Protein 8OEK (pdb70)

Sequence (344 aa):
EMCRDEYVMLMTWKKAAAGEIIYNKCPPNASGSASRRCLLSAQGVAYWGLPSFARCISHEYRYLYLSLREHLALAGEGMSQVVRSLQELLARRTYYSGDLLFSVDILRNVTDTFKRATYVPSADDVQRFFQVVSFMVDAENKEKWDDAQQVSPGSVHLLRVVEDFIHLVGDALKAFQSSLIVTDNLVISIQREPVSAVSSDITFPMRGRRGMKDWVRHSEDRLFLPKEVLSLSSSYFVIGAVLYRTLGLILPPPRPPLAVTSRVMTVTVRPPTQPPAEPLITVELSYIINGTTDPHCASWDYSRADASSGDWDTENCQTLETQAAHTRCQCQHHLSTFAVLAQPP

Nearest PDB structures (foldseek):
  8oek-assembly1_A-2  TM=1.003E+00  e=1.215E-71  Homo sapiens
  4dlo-assembly1_A  TM=9.349E-01  e=1.376E-44  Homo sapiens
  4dlo-assembly2_B  TM=9.324E-01  e=1.480E-42  Homo sapiens
  4dlq-assembly1_A  TM=7.953E-01  e=8.364E-20  Rattus norvegicus
  6v55-assembly1_A  TM=6.409E-01  e=2.672E-12  Danio rerio

Organism: Homo sapiens (NCBI:txid9606)

Solvent-accessible surface area: 16171 Å² total; per-residue (Å²): 133,69,5,138,71,69,145,40,96,125,14,80,0,131,101,2,48,40,40,78,61,28,131,48,180,13,7,114,99,8,61,44,37,1,24,18,110,0,60,89,40,102,159,33,86,17,107,28,10,162,16,21,19,6,133,0,52,3,100,73,0,117,161,13,57,85,32,0,138,137,63,78,126,175,27,2,88,3,0,8,90,2,5,102,42,0,37,114,12,1,41,125,145,57,17,29,4,3,0,0,23,28,0,4,76,0,0,66,47,0,0,37,12,2,83,186,48,117,63,86,9,55,87,100,11,14,54,32,1,0,63,0,0,5,60,0,4,32,43,107,5,57,109,68,1,65,19,0,51,141,55,36,46,1,2,4,72,6,3,68,1,4,30,23,2,0,3,19,15,0,83,50,21,164,40,113,74,71,40,39,7,23,4,83,9,0,0,0,16,0,27,39,3,21,35,113,59,29,64,58,49,4,71,5,8,110,54,74,118,224,60,6,75,90,19,0,96,147,20,79,0,86,0,60,0,11,84,96,0,6,52,84,95,126,76,76,0,2,2,0,1,0,0,3,92,20,3,5,60,10,9,17,96,18,203,117,87,27,29,18,4,0,27,0,0,5,4,12,18,80,30,96,27,110,40,40,88,113,43,42,0,15,0,18,0,14,37,54,66,138,51,28,83,66,36,67,2,0,1,5,65,13,70,104,111,59,3,63,83,9,85,25,49,69,153,8,10,103,49,50,70,73,100,74,65,8,0,59,2,42,0,61,69,30,18,2,2,1,0,2,0,73,65,121

Secondary structure (DSSP, 8-state):
-EEPPEEETTEEE--EETTPEEEEEPPTTEEEEEEEEEEE-SSS-EEEEEEEEEEEEEHHHHHHHHHHHHHH--HHHHHHHHHHHHHHHHHT----HHHHHHHHHHHHHHHHHHHHTT----HHHHHHHHHHHHHHHSGGGHHHHHHHTTTS-HHHHHHHHHHHHHHHHHTTSPTT-EEEEE-SSEEEEEEEEETTS--S-EEE--SSSTT--HHHHTS--EEEE-GGG--B---EEEEEEEEESSGGGGSPP-STT-EE-B-EEEEEEES-B---SS--EEEEEEBSSTT-EEEEEEEE-TTSTTGGG---BSSSEEEEEEETTEEEEEESS-SEEEEEEE--

GO terms:
  GO:0005886 plasma membrane (C, IDA)
  GO:0007186 G protein-coupled receptor signaling pathway (P, IDA)
  GO:0004930 G protein-coupled receptor activity (F, IMP)
  GO:0033173 calcineurin-NFAT signaling cascade (P, IMP)
  GO:0005515 protein binding (F, IPI)
  GO:0004930 G protein-coupled receptor activity (F, TAS)
  GO:0007186 G protein-coupled receptor signaling pathway (P, TAS)
  GO:0016020 membrane (C, TAS)
  GO:0005576 extracellular region (C, EXP)

InterPro domains:
  IPR000203 GPS motif [PF01825] (872-917)
  IPR000203 GPS motif [SM00303] (870-923)
  IPR000832 GPCR, family 2, secretin-like [PF00002] (933-1198)
  IPR000832 GPCR, family 2, secretin-like [PR00249] (934-958)
  IPR000832 GPCR, family 2, secretin-like [PR00249] (998-1021)
  IPR000832 GPCR, family 2, secretin-like [PR00249] (1035-1060)
  IPR000832 GPCR, family 2, secretin-like [PR00249] (1078-1103)
  IPR000832 GPCR, family 2, secretin-like [PR00249] (1153-1173)
  IPR000832 GPCR, family 2, secretin-like [PR00249] (1184-1205)
  IPR000884 Thrombospondin type-1 (TSP1) repeat [PF00090] (314-361)
  IPR000884 Thrombospondin type-1 (TSP1) repeat [PF00090] (369-416)
  IPR000884 Thrombospondin type-1 (TSP1) repeat [PF00090] (424-471)
  IPR000884 Thrombospondin type-1 (TSP1) repeat [PF00090] (479-527)
  IPR000884 Thrombospondin type-1 (TSP1) repeat [PS50092] (309-362)
  IPR000884 Thrombospondin type-1 (TSP1) repeat [PS50092] (364-417)
  IPR000884 Thrombospondin type-1 (TSP1) repeat [PS50092] (419-472)
  IPR000884 Thrombospondin type-1 (TSP1) repeat [PS50092] (475-528)
  IPR000884 Thrombospondin type-1 (TSP1) repeat [SM00209] (312-362)
  IPR000884 Thrombospondin type-1 (TSP1) repeat [SM00209] (367-417)
  IPR000884 Thrombospondin type-1 (TSP1) repeat [SM00209] (422-472)

B-factor: mean 41.69, std 8.78, range [25.37, 83.93]

Radius of gyration: 21.62 Å; Cα contacts (8 Å, |Δi|>4): 736; chains: 1; bounding box: 52×57×51 Å

Structure (mmCIF, N/CA/C/O backbone):
data_8OEK
#
_entry.id   8OEK
#
_cell.length_a   84.864
_cell.length_b   95.183
_cell.length_c   49.465
_cell.angle_alpha   90.00
_cell.angle_beta   90.00
_cell.angle_gamma   90.00
#
_symmetry.space_group_name_H-M   'P 21 21 2'
#
loop_
_entity.id
_entity.type
_entity.pdbx_description
1 polymer 'Adhesion G protein-coupled receptor B2'
2 non-polymer 2-acetamido-2-deoxy-beta-D-glucopyranose
3 non-polymer 'CACODYLATE ION'
4 water water
#
loop_
_atom_site.group_PDB
_atom_site.id
_atom_site.type_symbol
_atom_site.label_atom_id
_atom_site.label_alt_id
_atom_site.label_comp_id
_atom_site.label_asym_id
_atom_site.label_entity_id
_atom_site.label_seq_id
_atom_site.pdbx_PDB_ins_code
_atom_site.Cartn_x
_atom_site.Cartn_y
_atom_site.Cartn_z
_atom_site.occupancy
_atom_site.B_iso_or_equiv
_atom_site.auth_seq_id
_atom_site.auth_comp_id
_atom_site.auth_asym_id
_atom_site.auth_atom_id
_atom_site.pdbx_PDB_model_num
ATOM 1 N N . GLU A 1 23 ? -35.908 -20.975 -29.121 1.00 50.59 532 GLU A N 1
ATOM 2 C CA . GLU A 1 23 ? -34.933 -20.478 -30.087 1.00 48.67 532 GLU A CA 1
ATOM 3 C C . GLU A 1 23 ? -33.637 -20.093 -29.368 1.00 49.18 532 GLU A C 1
ATOM 4 O O . GLU A 1 23 ? -33.613 -19.962 -28.142 1.00 48.43 532 GLU A O 1
ATOM 15 N N . MET A 1 24 ? -32.559 -19.927 -30.134 1.00 49.11 533 MET A N 1
ATOM 16 C CA . MET A 1 24 ? -31.232 -19.697 -29.586 1.00 45.31 533 MET A CA 1
ATOM 17 C C . MET A 1 24 ? -30.628 -18.434 -30.178 1.00 43.53 533 MET A C 1
ATOM 18 O O . MET A 1 24 ? -30.907 -18.068 -31.322 1.00 44.97 533 MET A O 1
ATOM 32 N N . CYS A 1 25 ? -29.800 -17.770 -29.376 1.00 45.20 534 CYS A N 1
ATOM 33 C CA . CYS A 1 25 ? -28.972 -16.678 -29.865 1.00 44.73 534 CYS A CA 1
ATOM 34 C C . CYS A 1 25 ? -27.704 -17.260 -30.476 1.00 44.22 534 CYS A C 1
ATOM 35 O O . CYS A 1 25 ? -27.070 -18.139 -29.886 1.00 44.50 534 CYS A O 1
ATOM 42 N N . ARG A 1 26 ? -27.337 -16.778 -31.657 1.00 44.41 535 ARG A N 1
ATOM 43 C CA . ARG A 1 26 ? -26.216 -17.359 -32.378 1.00 44.59 535 ARG A CA 1
ATOM 44 C C . ARG A 1 26 ? -24.911 -16.649 -32.030 1.00 42.85 535 ARG A C 1
ATOM 45 O O . ARG A 1 26 ? -24.892 -15.563 -31.446 1.00 41.42 535 ARG A O 1
ATOM 66 N N . ASP A 1 27 ? -23.807 -17.294 -32.398 1.00 44.36 536 ASP A N 1
ATOM 67 C CA . ASP A 1 27 ? -22.482 -16.773 -32.094 1.00 43.97 536 ASP A CA 1
ATOM 68 C C . ASP A 1 27 ? -22.311 -15.386 -32.700 1.00 43.59 536 ASP A C 1
ATOM 69 O O . ASP A 1 27 ? -22.468 -15.207 -33.912 1.00 45.86 536 ASP A O 1
ATOM 78 N N . GLU A 1 28 ? -22.002 -14.404 -31.854 1.00 42.64 537 GLU A N 1
ATOM 79 C CA . GLU A 1 28 ? -21.726 -13.043 -32.287 1.00 43.01 537 GLU A CA 1
ATOM 80 C C . GLU A 1 28 ? -20.326 -12.625 -31.865 1.00 43.75 537 GLU A C 1
ATOM 81 O O . GLU A 1 28 ? -19.783 -13.120 -30.873 1.00 45.23 537 GLU A O 1
ATOM 93 N N . TYR A 1 29 ? -19.755 -11.694 -32.622 1.00 48.04 538 TYR A N 1
ATOM 94 C CA . TYR A 1 29 ? -18.527 -11.004 -32.248 1.00 48.93 538 TYR A CA 1
ATOM 95 C C . TYR A 1 29 ? -18.859 -9.534 -32.035 1.00 50.70 538 TYR A C 1
ATOM 96 O O . TYR A 1 29 ? -19.308 -8.856 -32.967 1.00 52.86 538 TYR A O 1
ATOM 114 N N . VAL A 1 30 ? -18.654 -9.046 -30.814 1.00 50.69 539 VAL A N 1
ATOM 115 C CA . VAL A 1 30 ? -19.051 -7.688 -30.453 1.00 50.98 539 VAL A CA 1
ATOM 116 C C . VAL A 1 30 ? -18.083 -7.155 -29.408 1.00 51.21 539 VAL A C 1
ATOM 117 O O . VAL A 1 30 ? -17.775 -7.839 -28.427 1.00 48.72 539 VAL A O 1
ATOM 130 N N . MET A 1 31 ? -17.619 -5.920 -29.608 1.00 52.82 540 MET A N 1
ATOM 131 C CA . MET A 1 31 ? -16.715 -5.262 -28.666 1.00 52.44 540 MET A CA 1
ATOM 132 C C . MET A 1 31 ? -15.490 -6.129 -28.388 1.00 51.36 540 MET A C 1
ATOM 133 O O . MET A 1 31 ? -15.014 -6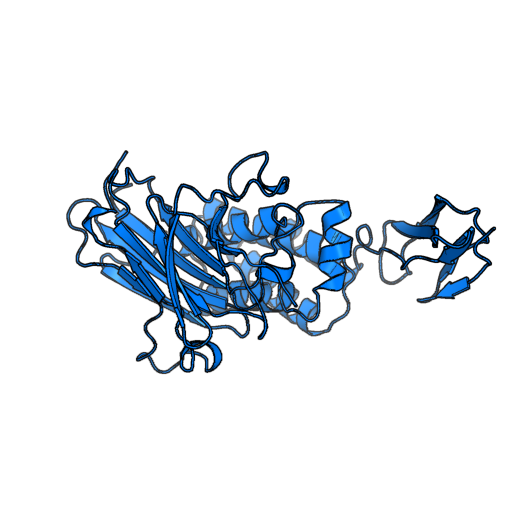.233 -27.256 1.00 52.04 540 MET A O 1
ATOM 147 N N . LEU A 1 32 ? -14.974 -6.764 -29.439 1.00 53.06 541 LEU A N 1
ATOM 148 C CA . LEU A 1 32 ? -13.717 -7.502 -29.367 1.00 54.11 541 LEU A CA 1
ATOM 149 C C . LEU A 1 32 ? -13.867 -8.814 -28.604 1.00 50.93 541 LEU A C 1
ATOM 150 O O . LEU A 1 32 ? -12.893 -9.331 -28.051 1.00 49.81 541 LEU A O 1
ATOM 166 N N . MET A 1 33 ? -15.079 -9.364 -28.572 1.00 50.75 542 MET A N 1
ATOM 167 C CA . MET A 1 33 ? -15.362 -10.581 -27.828 1.00 49.19 542 MET A CA 1
ATOM 168 C C . MET A 1 33 ? -16.323 -11.457 -28.613 1.00 48.44 542 MET A C 1
ATOM 169 O O . MET A 1 33 ? -17.245 -10.955 -29.262 1.00 48.00 542 MET A O 1
ATOM 183 N N . THR A 1 34 ? -16.107 -12.766 -28.538 1.00 47.81 543 THR A N 1
ATOM 184 C CA . THR A 1 34 ? -17.007 -13.740 -29.136 1.00 46.35 543 THR A CA 1
ATOM 185 C C . THR A 1 34 ? -17.992 -14.232 -28.085 1.00 44.87 543 THR A C 1
ATOM 186 O O . THR A 1 34 ? -17.590 -14.655 -26.996 1.00 45.55 543 THR A O 1
ATOM 197 N N . TRP A 1 35 ? -19.273 -14.174 -28.418 1.00 41.96 544 TRP A N 1
ATOM 198 C CA . TRP A 1 35 ? -20.347 -14.652 -27.556 1.00 40.78 544 TRP A CA 1
ATOM 199 C C . TRP A 1 35 ? -20.866 -15.950 -28.163 1.00 42.79 544 TRP A C 1
ATOM 200 O O . TRP A 1 35 ? -21.615 -15.927 -29.142 1.00 42.03 544 TRP A O 1
ATOM 221 N N . LYS A 1 36 ? -20.463 -17.080 -27.582 1.00 44.11 545 LYS A N 1
ATOM 222 C CA . LYS A 1 36 ? -20.868 -18.377 -28.107 1.00 43.62 545 LYS A CA 1
ATOM 223 C C . LYS A 1 36 ? -22.388 -18.469 -28.214 1.00 44.76 545 LYS A C 1
ATOM 224 O O . LYS A 1 36 ? -23.128 -17.785 -27.499 1.00 42.13 545 LYS A O 1
ATOM 243 N N . LYS A 1 37 ? -22.852 -19.326 -29.128 1.00 46.52 546 LYS A N 1
ATOM 244 C CA . LYS A 1 37 ? -24.275 -19.623 -29.224 1.00 44.81 546 LYS A CA 1
ATOM 245 C C . LYS A 1 37 ? -24.819 -19.954 -27.841 1.00 42.93 546 LYS A C 1
ATOM 246 O O . LYS A 1 37 ? -24.149 -20.604 -27.034 1.00 42.45 546 LYS A O 1
ATOM 265 N N . ALA A 1 38 ? -26.038 -19.501 -27.569 1.00 43.66 547 ALA A N 1
ATOM 266 C CA . ALA A 1 38 ? -26.635 -19.653 -26.253 1.00 43.01 547 ALA A CA 1
ATOM 267 C C . ALA A 1 38 ? -28.126 -19.903 -26.404 1.00 43.35 547 ALA A C 1
ATOM 268 O O . ALA A 1 38 ? -28.763 -19.415 -27.340 1.00 42.38 547 ALA A O 1
ATOM 275 N N . ALA A 1 39 ? -28.673 -20.674 -25.470 1.00 44.09 548 ALA A N 1
ATOM 276 C CA . ALA A 1 39 ? -30.103 -20.930 -25.442 1.00 42.71 548 ALA A CA 1
ATOM 277 C C . ALA A 1 39 ? -30.832 -19.795 -24.734 1.00 43.58 548 ALA A C 1
ATOM 278 O O . ALA A 1 39 ? -30.300 -19.156 -23.822 1.00 42.14 548 ALA A O 1
ATOM 285 N N . ALA A 1 40 ? -32.062 -19.544 -25.167 1.00 44.30 549 ALA A N 1
ATOM 286 C CA . ALA A 1 40 ? -32.845 -18.454 -24.603 1.00 44.28 549 ALA A CA 1
ATOM 287 C C . ALA A 1 40 ? -32.911 -18.571 -23.087 1.00 41.37 549 ALA A C 1
ATOM 288 O O . ALA A 1 40 ? -33.344 -19.594 -22.548 1.00 41.19 549 ALA A O 1
ATOM 295 N N . GLY A 1 41 ? -32.447 -17.528 -22.402 1.00 40.43 550 GLY A N 1
ATOM 296 C CA . GLY A 1 41 ? -32.586 -17.417 -20.968 1.00 42.10 550 GLY A CA 1
ATOM 297 C C . GLY A 1 41 ? -31.329 -17.681 -20.169 1.00 42.06 550 GLY A C 1
ATOM 298 O O . GLY A 1 41 ? -31.337 -17.455 -18.952 1.00 44.09 550 GLY A O 1
ATOM 302 N N . GLU A 1 42 ? -30.256 -18.151 -20.794 1.00 40.08 551 GLU A N 1
ATOM 303 C CA . GLU A 1 42 ? -29.018 -18.384 -20.069 1.00 39.96 551 GLU A CA 1
ATOM 304 C C . GLU A 1 42 ? -28.063 -17.216 -20.276 1.00 40.60 551 GLU A C 1
ATOM 305 O O . GLU A 1 42 ? -28.073 -16.551 -21.316 1.00 39.32 551 GLU A O 1
ATOM 317 N N . ILE A 1 43 ? -27.253 -16.963 -19.257 1.00 41.30 552 ILE A N 1
ATOM 318 C CA . ILE A 1 43 ? -26.242 -15.916 -19.296 1.00 38.28 552 ILE A CA 1
ATOM 319 C C . ILE A 1 43 ? -24.928 -16.537 -19.744 1.00 37.12 552 ILE A C 1
ATOM 320 O O . ILE A 1 43 ? -24.514 -17.578 -19.221 1.00 37.83 552 ILE A O 1
ATOM 336 N N . ILE A 1 44 ? -24.283 -15.913 -20.723 1.00 36.03 553 ILE A N 1
ATOM 337 C CA . ILE A 1 44 ? -22.937 -16.281 -21.144 1.00 35.00 553 ILE A CA 1
ATOM 338 C C . ILE A 1 44 ? -21.952 -15.341 -20.470 1.00 34.81 553 ILE A C 1
ATOM 339 O O . ILE A 1 44 ? -22.238 -14.151 -20.289 1.00 35.68 553 ILE A O 1
ATOM 355 N N . TYR A 1 45 ? -20.789 -15.867 -20.102 1.00 37.21 554 TYR A N 1
ATOM 356 C CA . TYR A 1 45 ? -19.746 -15.084 -19.460 1.00 37.06 554 TYR A CA 1
ATOM 357 C C . TYR A 1 45 ? -18.453 -15.186 -20.253 1.00 37.38 554 TYR A C 1
ATOM 358 O O . TYR A 1 45 ? -18.118 -16.246 -20.792 1.00 39.24 554 TYR A O 1
ATOM 376 N N . ASN A 1 46 ? -17.735 -14.071 -20.321 1.00 37.27 555 ASN A N 1
ATOM 377 C CA . ASN A 1 46 ? -16.425 -14.021 -20.946 1.00 38.48 555 ASN A CA 1
ATOM 378 C C . ASN A 1 46 ? -15.514 -13.167 -20.083 1.00 37.44 555 ASN A C 1
ATOM 379 O O . ASN A 1 46 ? -15.973 -12.342 -19.290 1.00 38.92 555 ASN A O 1
ATOM 390 N N . LYS A 1 47 ? -14.212 -13.383 -20.226 1.00 39.66 556 LYS A N 1
ATOM 391 C CA . LYS A 1 47 ? -13.266 -12.485 -19.585 1.00 40.29 556 LYS A CA 1
ATOM 392 C C . LYS A 1 47 ? -13.360 -11.104 -20.223 1.00 40.02 556 LYS A C 1
ATOM 393 O O . LYS A 1 47 ? -13.694 -10.957 -21.402 1.00 40.21 556 LYS A O 1
ATOM 412 N N . CYS A 1 48 ? -13.094 -10.082 -19.415 1.00 39.89 557 CYS A N 1
ATOM 413 C CA . CYS A 1 48 ? -13.194 -8.720 -19.894 1.00 39.19 557 CYS A CA 1
ATOM 414 C C . CYS A 1 48 ? -12.212 -8.500 -21.037 1.00 40.48 557 CYS A C 1
ATOM 415 O O . CYS A 1 48 ? -11.245 -9.251 -21.192 1.00 41.28 557 CYS A O 1
ATOM 422 N N . PRO A 1 49 ? -12.446 -7.483 -21.858 1.00 41.29 558 PRO A N 1
ATOM 423 C CA . PRO A 1 49 ? -11.482 -7.147 -22.903 1.00 40.80 558 PRO A CA 1
ATOM 424 C C . PRO A 1 49 ? -10.098 -6.958 -22.309 1.00 42.18 558 PRO A C 1
ATOM 425 O O . PRO A 1 49 ? -9.961 -6.710 -21.100 1.00 40.33 558 PRO A O 1
ATOM 436 N N . PRO A 1 50 ? -9.041 -7.085 -23.113 1.00 45.58 559 PRO A N 1
ATOM 437 C CA . PRO A 1 50 ? -7.686 -6.993 -22.544 1.00 45.58 559 PRO A CA 1
ATOM 438 C C . PRO A 1 50 ? -7.389 -5.631 -21.947 1.00 45.90 559 PRO A C 1
ATOM 439 O O . PRO A 1 50 ? -6.462 -5.515 -21.135 1.00 45.30 559 PRO A O 1
ATOM 450 N N . ASN A 1 51 ? -8.145 -4.598 -22.330 1.00 45.70 560 ASN A N 1
ATOM 451 C CA . ASN A 1 51 ? -8.166 -3.329 -21.614 1.00 46.10 560 ASN A CA 1
ATOM 452 C C . ASN A 1 51 ? -8.161 -3.566 -20.109 1.00 44.98 560 ASN A C 1
ATOM 453 O O . ASN A 1 51 ? -7.442 -2.891 -19.364 1.00 45.81 560 ASN A O 1
ATOM 464 N N . ALA A 1 52 ? -8.953 -4.540 -19.664 1.00 41.44 561 ALA A N 1
ATOM 465 C CA . ALA A 1 52 ? -9.372 -4.634 -18.277 1.00 41.35 561 ALA A CA 1
ATOM 466 C C . ALA A 1 52 ? -9.287 -6.077 -17.804 1.00 40.79 561 ALA A C 1
ATOM 467 O O . ALA A 1 52 ? -8.849 -6.976 -18.531 1.00 42.74 561 ALA A O 1
ATOM 474 N N . SER A 1 53 ? -9.717 -6.289 -16.563 1.00 37.76 562 SER A N 1
ATOM 475 C CA . SER A 1 53 ? -9.859 -7.611 -15.976 1.00 37.15 562 SER A CA 1
ATOM 476 C C . SER A 1 53 ? -11.215 -7.701 -15.284 1.00 34.85 562 SER A C 1
ATOM 477 O O . SER A 1 53 ? -11.885 -6.693 -15.049 1.00 34.38 562 SER A O 1
ATOM 485 N N . GLY A 1 54 ? -11.622 -8.930 -14.960 1.00 35.05 563 GLY A N 1
ATOM 486 C CA . GLY A 1 54 ? -12.942 -9.190 -14.426 1.00 34.13 563 GLY A CA 1
ATOM 487 C C . GLY A 1 54 ? -13.727 -10.116 -15.341 1.00 35.34 563 GLY A C 1
ATOM 488 O O . GLY A 1 54 ? -13.166 -11.004 -15.981 1.00 37.48 563 GLY A O 1
ATOM 492 N N . SER A 1 55 ? -15.038 -9.879 -15.395 1.00 37.05 564 SER A N 1
ATOM 493 C CA . SER A 1 55 ? -15.928 -10.695 -16.207 1.00 36.65 564 SER A CA 1
ATOM 494 C C . SER A 1 55 ? -16.939 -9.814 -16.926 1.00 37.85 564 SER A C 1
ATOM 495 O O . SER A 1 55 ? -17.424 -8.824 -16.369 1.00 38.51 564 SER A O 1
ATOM 503 N N . ALA A 1 56 ? -17.248 -10.184 -18.165 1.00 37.13 565 ALA A N 1
ATOM 504 C CA . ALA A 1 56 ? -18.350 -9.614 -18.922 1.00 33.06 565 ALA A CA 1
ATOM 505 C C . ALA A 1 56 ? -19.447 -10.660 -19.065 1.00 33.16 565 ALA A C 1
ATOM 506 O O . ALA A 1 56 ? -19.195 -11.865 -18.991 1.00 35.33 565 ALA A O 1
ATOM 513 N N . SER A 1 57 ? -20.675 -10.191 -19.277 1.00 33.52 566 SER A N 1
ATOM 514 C CA . SER A 1 57 ? -21.814 -11.085 -19.407 1.00 32.16 566 SER A CA 1
ATOM 515 C C . SER A 1 57 ? -22.747 -10.582 -20.497 1.00 33.60 566 SER A C 1
ATOM 516 O O . SER A 1 57 ? -22.803 -9.385 -20.790 1.00 33.27 566 SER A O 1
ATOM 524 N N . ARG A 1 58 ? -23.479 -11.520 -21.092 1.00 34.20 567 ARG A N 1
ATOM 525 C CA . ARG A 1 58 ? -24.511 -11.217 -22.071 1.00 34.49 567 ARG A CA 1
ATOM 526 C C . ARG A 1 58 ? -25.600 -12.267 -21.924 1.00 35.05 567 ARG A C 1
ATOM 527 O O . ARG A 1 58 ? -25.305 -13.451 -21.739 1.00 35.16 567 ARG A O 1
ATOM 548 N N . ARG A 1 59 ? -26.853 -11.833 -21.994 1.00 35.05 568 ARG A N 1
ATOM 549 C CA . ARG A 1 59 ? -27.992 -12.706 -21.754 1.00 36.28 568 ARG A CA 1
ATOM 550 C C . ARG A 1 59 ? -28.720 -12.979 -23.062 1.00 35.86 568 ARG A C 1
ATOM 551 O O . ARG A 1 59 ? -29.059 -12.047 -23.799 1.00 33.95 568 ARG A O 1
ATOM 572 N N . CYS A 1 60 ? -28.954 -14.259 -23.349 1.00 37.78 569 CYS A N 1
ATOM 573 C CA . CYS A 1 60 ? -29.772 -14.653 -24.491 1.00 38.29 569 CYS A CA 1
ATOM 574 C C . CYS A 1 60 ? -31.238 -14.534 -24.090 1.00 39.30 569 CYS A C 1
ATOM 575 O O . CYS A 1 60 ? -31.752 -15.358 -23.327 1.00 39.61 569 CYS A O 1
ATOM 582 N N . LEU A 1 61 ? -31.906 -13.502 -24.591 1.00 39.21 570 LEU A N 1
ATOM 583 C CA . LEU A 1 61 ? -33.272 -13.181 -24.207 1.00 40.33 570 LEU A CA 1
ATOM 584 C C . LEU A 1 61 ? -34.265 -13.773 -25.200 1.00 41.59 570 LEU A C 1
ATOM 585 O O . LEU A 1 61 ? -33.919 -14.114 -26.334 1.00 43.52 570 LEU A O 1
ATOM 601 N N . LEU A 1 62 ? -35.515 -13.890 -24.757 1.00 45.26 571 LEU A N 1
ATOM 602 C CA . LEU A 1 62 ? -36.609 -14.351 -25.604 1.00 47.14 571 LEU A CA 1
ATOM 603 C C . LEU A 1 62 ? -37.711 -13.305 -25.598 1.00 47.07 571 LEU A C 1
ATOM 604 O O . LEU A 1 62 ? -38.237 -12.960 -24.535 1.00 46.17 571 LEU A O 1
ATOM 620 N N . SER A 1 63 ? -38.067 -12.818 -26.781 1.00 49.39 572 SER A N 1
ATOM 621 C CA . SER A 1 63 ? -39.123 -11.827 -26.914 1.00 51.64 572 SER A CA 1
ATOM 622 C C . SER A 1 63 ? -40.473 -12.490 -26.636 1.00 53.71 572 SER A C 1
ATOM 623 O O . SER A 1 63 ? -40.559 -13.632 -26.173 1.00 51.49 572 SER A O 1
ATOM 631 N N . ALA A 1 64 ? -41.555 -11.764 -26.922 1.00 55.42 573 ALA A N 1
ATOM 632 C CA . ALA A 1 64 ? -42.897 -12.302 -26.723 1.00 57.78 573 ALA A CA 1
ATOM 633 C C . ALA A 1 64 ? -43.283 -13.289 -27.820 1.00 61.26 573 ALA A C 1
ATOM 634 O O . ALA A 1 64 ? -43.878 -14.334 -27.533 1.00 58.77 573 ALA A O 1
ATOM 641 N N . GLN A 1 65 ? -42.952 -12.977 -29.077 1.00 61.21 574 GLN A N 1
ATOM 642 C CA . GLN A 1 65 ? -43.310 -13.840 -30.199 1.00 62.46 574 GLN A CA 1
ATOM 643 C C . GLN A 1 65 ? -42.619 -15.196 -30.145 1.00 61.71 574 GLN A C 1
ATOM 644 O O . GLN A 1 65 ? -42.920 -16.057 -30.979 1.00 62.93 574 GLN A O 1
ATOM 658 N N . GLY A 1 66 ? -41.707 -15.404 -29.197 1.00 58.36 575 GLY A N 1
ATOM 659 C CA . GLY A 1 66 ? -40.973 -16.645 -29.082 1.00 54.68 575 GLY A CA 1
ATOM 660 C C . GLY A 1 66 ? -39.603 -16.635 -29.722 1.00 52.22 575 GLY A C 1
ATOM 661 O O . GLY A 1 66 ? -38.937 -17.676 -29.727 1.00 53.86 575 GLY A O 1
ATOM 665 N N . VAL A 1 67 ? -39.159 -15.497 -30.253 1.00 53.16 576 VAL A N 1
ATOM 666 C CA . VAL A 1 67 ? -37.887 -15.406 -30.963 1.00 51.59 576 VAL A CA 1
ATOM 667 C C . VAL A 1 67 ? -36.784 -15.016 -29.986 1.00 48.88 576 VAL A C 1
ATOM 668 O O . VAL A 1 67 ? -36.891 -14.007 -29.277 1.00 47.94 576 VAL A O 1
ATOM 681 N N . ALA A 1 68 ? -35.723 -15.819 -29.946 1.00 47.72 577 ALA A N 1
ATOM 682 C CA . ALA A 1 68 ? -34.585 -15.540 -29.084 1.00 45.79 577 ALA A CA 1
ATOM 683 C C . ALA A 1 68 ? -33.736 -14.429 -29.686 1.00 43.44 577 ALA A C 1
ATOM 684 O O . ALA A 1 68 ? -33.553 -14.357 -30.904 1.00 46.61 577 ALA A O 1
ATOM 691 N N . TYR A 1 69 ? -33.216 -13.556 -28.826 1.00 40.99 578 TYR A N 1
ATOM 692 C CA . TYR A 1 69 ? -32.387 -12.454 -29.286 1.00 40.75 578 TYR A CA 1
ATOM 693 C C . TYR A 1 69 ? -31.385 -12.102 -28.199 1.00 39.94 578 TYR A C 1
ATOM 694 O O . TYR A 1 69 ? -31.676 -12.212 -27.006 1.00 40.30 578 TYR A O 1
ATOM 712 N N . TRP A 1 70 ? -30.194 -11.691 -28.628 1.00 39.78 579 TRP A N 1
ATOM 713 C CA . TRP A 1 70 ? -29.161 -11.278 -27.689 1.00 37.07 579 TRP A CA 1
ATOM 714 C C . TRP A 1 70 ? -29.548 -9.962 -27.027 1.00 37.98 579 TRP A C 1
ATOM 715 O O . TRP A 1 70 ? -29.850 -8.976 -27.708 1.00 38.38 579 TRP A O 1
ATOM 736 N N . GLY A 1 71 ? -29.537 -9.944 -25.700 1.00 37.70 580 GLY A N 1
ATOM 737 C CA . GLY A 1 71 ? -29.488 -8.696 -24.975 1.00 35.39 580 GLY A CA 1
ATOM 738 C C . GLY A 1 71 ? -28.117 -8.058 -25.121 1.00 34.67 580 GLY A C 1
ATOM 739 O O . GLY A 1 71 ? -27.209 -8.585 -25.764 1.00 35.45 580 GLY A O 1
ATOM 743 N N . LEU A 1 72 ? -27.969 -6.888 -24.508 1.00 33.50 581 LEU A N 1
ATOM 744 C CA . LEU A 1 72 ? -26.691 -6.203 -24.601 1.00 32.87 581 LEU A CA 1
ATOM 745 C C . LEU A 1 72 ? -25.678 -6.825 -23.642 1.00 34.93 581 LEU A C 1
ATOM 746 O O . LEU A 1 72 ? -26.056 -7.408 -22.622 1.00 36.71 581 LEU A O 1
ATOM 762 N N . PRO A 1 73 ? -24.388 -6.706 -23.941 1.00 35.09 582 PRO A N 1
ATOM 763 C CA . PRO A 1 73 ? -23.367 -7.184 -23.007 1.00 34.89 582 PRO A CA 1
ATOM 764 C C . PRO A 1 73 ? -23.163 -6.218 -21.853 1.00 35.07 582 PRO A C 1
ATOM 765 O O . PRO A 1 73 ? -23.247 -4.997 -22.004 1.00 36.08 582 PRO A O 1
ATOM 776 N N . SER A 1 74 ? -22.878 -6.787 -20.688 1.00 34.64 583 SER A N 1
ATOM 777 C CA . SER A 1 74 ? -22.638 -6.014 -19.479 1.00 34.24 583 SER A CA 1
ATOM 778 C C . SER A 1 74 ? -21.158 -6.051 -19.130 1.00 34.58 583 SER A C 1
ATOM 779 O O . SER A 1 74 ? -20.552 -7.127 -19.081 1.00 34.64 583 SER A O 1
ATOM 787 N N . PHE A 1 75 ? -20.580 -4.875 -18.894 1.00 34.15 584 PHE A N 1
ATOM 788 C CA . PHE A 1 75 ? -19.211 -4.749 -18.416 1.00 33.50 584 PHE A CA 1
ATOM 789 C C . PHE A 1 75 ? -19.169 -4.189 -16.998 1.00 33.35 584 PHE A C 1
ATOM 790 O O . PHE A 1 75 ? -18.219 -3.501 -16.618 1.00 31.98 584 PHE A O 1
ATOM 807 N N . ALA A 1 76 ? -20.202 -4.488 -16.207 1.00 34.53 585 ALA A N 1
ATOM 808 C CA . ALA A 1 76 ? -20.272 -3.975 -14.846 1.00 34.34 585 ALA A CA 1
ATOM 809 C C . ALA A 1 76 ? -19.136 -4.508 -13.984 1.00 32.56 585 ALA A C 1
ATOM 810 O O . ALA A 1 76 ? -18.687 -3.823 -13.059 1.00 34.65 585 ALA A O 1
ATOM 817 N N . ARG A 1 77 ? -18.660 -5.720 -14.265 1.00 33.95 586 ARG A N 1
ATOM 818 C CA . ARG A 1 77 ? -17.610 -6.349 -13.478 1.00 31.99 586 ARG A CA 1
ATOM 819 C C . ARG A 1 77 ? -16.240 -6.250 -14.143 1.00 32.23 586 ARG A C 1
ATOM 820 O O . ARG A 1 77 ? -15.332 -7.009 -13.790 1.00 31.95 586 ARG A O 1
ATOM 841 N N . CYS A 1 78 ? -16.074 -5.332 -15.091 1.00 33.06 587 CYS A N 1
ATOM 842 C CA . CYS A 1 78 ? -14.795 -5.083 -15.737 1.00 33.55 587 CYS A CA 1
ATOM 843 C C . CYS A 1 78 ? -14.206 -3.784 -15.212 1.00 33.30 587 CYS A C 1
ATOM 844 O O . CYS A 1 78 ? -14.909 -2.776 -15.093 1.00 32.86 587 CYS A O 1
ATOM 851 N N . ILE A 1 79 ? -12.912 -3.808 -14.913 1.00 35.76 588 ILE A N 1
ATOM 852 C CA . ILE A 1 79 ? -12.207 -2.649 -14.383 1.00 35.74 588 ILE A CA 1
ATOM 853 C C . ILE A 1 79 ? -10.968 -2.446 -15.241 1.00 36.05 588 ILE A C 1
ATOM 854 O O . ILE A 1 79 ? -10.044 -3.269 -15.210 1.00 37.29 588 ILE A O 1
ATOM 870 N N . SER A 1 80 ? -10.957 -1.366 -16.021 1.00 37.32 589 SER A N 1
ATOM 871 C CA . SER A 1 80 ? -9.795 -1.018 -16.826 1.00 37.20 589 SER A CA 1
ATOM 872 C C . SER A 1 80 ? -8.526 -1.031 -15.983 1.00 39.19 589 SER A C 1
ATOM 873 O O . SER A 1 80 ? -8.510 -0.558 -14.843 1.00 38.36 589 SER A O 1
ATOM 881 N N . HIS A 1 81 ? -7.458 -1.593 -16.555 1.00 39.48 590 HIS A N 1
ATOM 882 C CA . HIS A 1 81 ? -6.160 -1.577 -15.890 1.00 40.16 590 HIS A CA 1
ATOM 883 C C . HIS A 1 81 ? -5.794 -0.171 -15.434 1.00 41.20 590 HIS A C 1
ATOM 884 O O . HIS A 1 81 ? -5.211 0.013 -14.359 1.00 39.32 590 HIS A O 1
ATOM 898 N N . GLU A 1 82 ? -6.129 0.836 -16.243 1.00 39.66 591 GLU A N 1
ATOM 899 C CA . GLU A 1 82 ? -5.796 2.211 -15.887 1.00 38.09 591 GLU A CA 1
ATOM 900 C C . GLU A 1 82 ? -6.386 2.586 -14.535 1.00 39.15 591 GLU A C 1
ATOM 901 O O . GLU A 1 82 ? -5.731 3.252 -13.725 1.00 38.10 591 GLU A O 1
ATOM 913 N N . TYR A 1 83 ? -7.625 2.166 -14.271 1.00 38.87 592 TYR A N 1
ATOM 914 C CA . TYR A 1 83 ? -8.256 2.499 -13.000 1.00 36.89 592 TYR A CA 1
ATOM 915 C C . TYR A 1 83 ? -7.697 1.657 -11.863 1.00 38.37 592 TYR A C 1
ATOM 916 O O . TYR A 1 83 ? -7.655 2.120 -10.717 1.00 38.76 592 TYR A O 1
ATOM 934 N N . ARG A 1 84 ? -7.253 0.431 -12.149 1.00 37.48 593 ARG A N 1
ATOM 935 C CA . ARG A 1 84 ? -6.605 -0.355 -11.107 1.00 37.33 593 ARG A CA 1
ATOM 936 C C . ARG A 1 84 ? -5.264 0.256 -10.720 1.00 38.17 593 ARG A C 1
ATOM 937 O O . ARG A 1 84 ? -4.941 0.348 -9.531 1.00 38.84 593 ARG A O 1
ATOM 958 N N . TYR A 1 85 ? -4.466 0.672 -11.710 1.00 39.45 594 TYR A N 1
ATOM 959 C CA . TYR A 1 85 ? -3.197 1.329 -11.406 1.00 40.78 594 TYR A CA 1
ATOM 960 C C . TYR A 1 85 ? -3.418 2.569 -10.550 1.00 39.65 594 TYR A C 1
ATOM 961 O O . TYR A 1 85 ? -2.648 2.839 -9.622 1.00 39.73 594 TYR A O 1
ATOM 979 N N . LEU A 1 86 ? -4.466 3.339 -10.850 1.00 39.84 595 LEU A N 1
ATOM 980 C CA . LEU A 1 86 ? -4.764 4.524 -10.054 1.00 38.58 595 LEU A CA 1
ATOM 981 C C . LEU A 1 86 ? -5.158 4.161 -8.627 1.00 38.21 595 LEU A C 1
ATOM 982 O O . LEU A 1 86 ? -4.844 4.906 -7.692 1.00 38.72 595 LEU A O 1
ATOM 998 N N . TYR A 1 87 ? -5.834 3.026 -8.431 1.00 37.23 596 TYR A N 1
ATOM 999 C CA . TYR A 1 87 ? -6.157 2.602 -7.073 1.00 39.48 596 TYR A CA 1
ATOM 1000 C C . TYR A 1 87 ? -4.904 2.201 -6.301 1.00 40.50 596 TYR A C 1
ATOM 1001 O O . TYR A 1 87 ? -4.779 2.505 -5.109 1.00 40.29 596 TYR A O 1
ATOM 1019 N N . LEU A 1 88 ? -3.967 1.513 -6.957 1.00 39.92 597 LEU A N 1
ATOM 1020 C CA . LEU A 1 88 ? -2.762 1.073 -6.260 1.00 39.98 597 LEU A CA 1
ATOM 1021 C C . LEU A 1 88 ? -1.923 2.262 -5.807 1.00 41.07 597 LEU A C 1
ATOM 1022 O O . LEU A 1 88 ? -1.371 2.255 -4.701 1.00 42.79 597 LEU A O 1
ATOM 1038 N N . SER A 1 89 ? -1.813 3.293 -6.648 1.00 41.82 598 SER A N 1
ATOM 1039 C CA . SER A 1 89 ? -1.132 4.514 -6.228 1.00 41.23 598 SER A CA 1
ATOM 1040 C C . SER A 1 89 ? -1.833 5.135 -5.027 1.00 42.66 598 SER A C 1
ATOM 1041 O O . SER A 1 89 ? -1.187 5.543 -4.056 1.00 44.48 598 SER A O 1
ATOM 1049 N N . LEU A 1 90 ? -3.165 5.228 -5.091 1.00 41.16 599 LEU A N 1
ATOM 1050 C CA . LEU A 1 90 ? -3.948 5.647 -3.936 1.00 40.67 599 LEU A CA 1
ATOM 1051 C C . LEU A 1 90 ? -3.470 4.904 -2.700 1.00 42.03 599 LEU A C 1
ATOM 1052 O O . LEU A 1 90 ? -3.310 5.498 -1.629 1.00 42.08 599 LEU A O 1
ATOM 1068 N N . ARG A 1 91 ? -3.204 3.601 -2.849 1.00 44.67 600 ARG A N 1
ATOM 1069 C CA . ARG A 1 91 ? -2.778 2.771 -1.728 1.00 45.18 600 ARG A CA 1
ATOM 1070 C C . ARG A 1 91 ? -1.332 3.052 -1.333 1.00 45.94 600 ARG A C 1
ATOM 1071 O O . ARG A 1 91 ? -0.986 2.939 -0.151 1.00 46.51 600 ARG A O 1
ATOM 1092 N N . GLU A 1 92 ? -0.481 3.417 -2.296 1.00 45.48 601 GLU A N 1
ATOM 1093 C CA . GLU A 1 92 ? 0.870 3.864 -1.966 1.00 47.75 601 GLU A CA 1
ATOM 1094 C C . GLU A 1 92 ? 0.829 5.057 -1.017 1.00 46.18 601 GLU A C 1
ATOM 1095 O O . GLU A 1 92 ? 1.509 5.068 0.015 1.00 46.55 601 GLU A O 1
ATOM 1107 N N . HIS A 1 93 ? 0.023 6.072 -1.351 1.00 45.83 602 HIS A N 1
ATOM 1108 C CA . HIS A 1 93 ? -0.016 7.307 -0.572 1.00 45.06 602 HIS A CA 1
ATOM 1109 C C . HIS A 1 93 ? -0.450 7.088 0.872 1.00 46.59 602 HIS A C 1
ATOM 1110 O O . HIS A 1 93 ? -0.131 7.915 1.733 1.00 44.28 602 HIS A O 1
ATOM 1124 N N . LEU A 1 94 ? -1.180 6.009 1.156 1.00 47.08 603 LEU A N 1
ATOM 1125 C CA . LEU A 1 94 ? -1.765 5.814 2.477 1.00 47.43 603 LEU A CA 1
ATOM 1126 C C . LEU A 1 94 ? -0.800 5.194 3.481 1.00 50.28 603 LEU A C 1
ATOM 1127 O O . LEU A 1 94 ? -1.015 5.341 4.690 1.00 51.56 603 LEU A O 1
ATOM 1143 N N . ALA A 1 95 ? 0.248 4.517 3.020 1.00 52.29 604 ALA A N 1
ATOM 1144 C CA . ALA A 1 95 ? 1.216 3.892 3.918 1.00 50.36 604 ALA A CA 1
ATOM 1145 C C . ALA A 1 95 ? 2.632 4.351 3.589 1.00 48.60 604 ALA A C 1
ATOM 1146 O O . ALA A 1 95 ? 2.921 5.547 3.585 1.00 49.84 604 ALA A O 1
ATOM 1153 N N . LEU A 1 101 ? 1.573 13.726 3.989 1.00 43.22 610 LEU A N 1
ATOM 1154 C CA . LEU A 1 101 ? 1.706 13.623 2.540 1.00 40.66 610 LEU A CA 1
ATOM 1155 C C . LEU A 1 101 ? 0.542 12.838 1.930 1.00 39.12 610 LEU A C 1
ATOM 1156 O O . LEU A 1 101 ? 0.339 12.864 0.716 1.00 40.90 610 LEU A O 1
ATOM 1171 N N . ALA A 1 102 ? -0.218 12.139 2.777 1.00 36.74 611 ALA A N 1
ATOM 1172 C CA . ALA A 1 102 ? -1.385 11.402 2.301 1.00 37.77 611 ALA A CA 1
ATOM 1173 C C . ALA A 1 102 ? -2.355 12.321 1.570 1.00 38.40 611 ALA A C 1
ATOM 1174 O O . ALA A 1 102 ? -2.817 12.009 0.466 1.00 40.02 611 ALA A O 1
ATOM 1181 N N . GLY A 1 103 ? -2.682 13.462 2.177 1.00 35.90 612 GLY A N 1
ATOM 1182 C CA . GLY A 1 103 ? -3.595 14.392 1.535 1.00 35.71 612 GLY A CA 1
ATOM 1183 C C . GLY A 1 103 ? -3.150 14.785 0.141 1.00 37.60 612 GLY A C 1
ATOM 1184 O O . GLY A 1 103 ? -3.920 14.698 -0.819 1.00 37.95 612 GLY A O 1
ATOM 1188 N N . GLU A 1 104 ? -1.898 15.235 0.007 1.00 37.91 613 GLU A N 1
ATOM 1189 C CA . GLU A 1 104 ? -1.400 15.594 -1.316 1.00 37.59 613 GLU A CA 1
ATOM 1190 C C . GLU A 1 104 ? -1.556 14.436 -2.287 1.00 36.15 613 GLU A C 1
ATOM 1191 O O . GLU A 1 104 ? -1.806 14.651 -3.479 1.00 34.69 613 GLU A O 1
ATOM 1203 N N . GLY A 1 105 ? -1.417 13.204 -1.796 1.00 34.92 614 GLY A N 1
ATOM 1204 C CA . GLY A 1 105 ? -1.661 12.053 -2.647 1.00 37.45 614 GLY A CA 1
ATOM 1205 C C . GLY A 1 105 ? -3.085 12.017 -3.166 1.00 38.10 614 GLY A C 1
ATOM 1206 O O . GLY A 1 105 ? -3.321 11.817 -4.361 1.00 38.52 614 GLY A O 1
ATOM 1210 N N . MET A 1 106 ? -4.056 12.227 -2.275 1.00 36.19 615 MET A N 1
ATOM 1211 C CA . MET A 1 106 ? -5.455 12.162 -2.682 1.00 35.14 615 MET A CA 1
ATOM 1212 C C . MET A 1 106 ? -5.805 13.288 -3.649 1.00 35.44 615 MET A C 1
ATOM 1213 O O . MET A 1 106 ? -6.607 13.088 -4.569 1.00 35.01 615 MET A O 1
ATOM 1227 N N . SER A 1 107 ? -5.224 14.478 -3.457 1.00 36.05 616 SER A N 1
ATOM 1228 C CA . SER A 1 107 ? -5.362 15.535 -4.456 1.00 34.34 616 SER A CA 1
ATOM 1229 C C . SER A 1 107 ? -4.954 15.035 -5.835 1.00 34.74 616 SER A C 1
ATOM 1230 O O . SER A 1 107 ? -5.624 15.319 -6.834 1.00 35.30 616 SER A O 1
ATOM 1238 N N . GLN A 1 108 ? -3.846 14.295 -5.906 1.00 35.72 617 GLN A N 1
ATOM 1239 C CA . GLN A 1 108 ? -3.345 13.810 -7.187 1.00 36.62 617 GLN A CA 1
ATOM 1240 C C . GLN A 1 108 ? -4.209 12.679 -7.739 1.00 35.91 617 GLN A C 1
ATOM 1241 O O . GLN A 1 108 ? -4.350 12.552 -8.961 1.00 35.57 617 GLN A O 1
ATOM 1255 N N . VAL A 1 109 ? -4.793 11.854 -6.866 1.00 35.99 618 VAL A N 1
ATOM 1256 C CA . VAL A 1 109 ? -5.704 10.806 -7.322 1.00 34.32 618 VAL A CA 1
ATOM 1257 C C . VAL A 1 109 ? -6.881 11.417 -8.073 1.00 32.74 618 VAL A C 1
ATOM 1258 O O . VAL A 1 109 ? -7.257 10.957 -9.157 1.00 32.00 618 VAL A O 1
ATOM 1271 N N . VAL A 1 110 ? -7.480 12.466 -7.504 1.00 33.39 619 VAL A N 1
ATOM 1272 C CA . VAL A 1 110 ? -8.652 13.076 -8.124 1.00 32.52 619 VAL A CA 1
ATOM 1273 C C . VAL A 1 110 ? -8.265 13.791 -9.412 1.00 34.24 619 VAL A C 1
ATOM 1274 O O . VAL A 1 110 ? -9.025 13.795 -10.388 1.00 34.56 619 VAL A O 1
ATOM 1287 N N . ARG A 1 111 ? -7.089 14.425 -9.431 1.00 35.29 620 ARG A N 1
ATOM 1288 C CA . ARG A 1 111 ? -6.554 14.955 -10.682 1.00 34.83 620 ARG A CA 1
ATOM 1289 C C . ARG A 1 111 ? -6.451 13.850 -11.725 1.00 34.00 620 ARG A C 1
ATOM 1290 O O . ARG A 1 111 ? -6.853 14.025 -12.881 1.00 33.42 620 ARG A O 1
ATOM 1311 N N . SER A 1 112 ? -5.923 12.694 -11.322 1.00 33.00 621 SER A N 1
ATOM 1312 C CA . SER A 1 112 ? -5.780 11.575 -12.244 1.00 33.32 621 SER A CA 1
ATOM 1313 C C . SER A 1 112 ? -7.139 11.028 -12.658 1.00 35.47 621 SER A C 1
ATOM 1314 O O . SER A 1 112 ? -7.404 10.830 -13.849 1.00 36.74 621 SER A O 1
ATOM 1322 N N . LEU A 1 113 ? -8.016 10.776 -11.684 1.00 34.99 622 LEU A N 1
ATOM 1323 C CA . LEU A 1 113 ? -9.325 10.212 -11.994 1.00 34.53 622 LEU A CA 1
ATOM 1324 C C . LEU A 1 113 ? -10.059 11.073 -13.014 1.00 35.00 622 LEU A C 1
ATOM 1325 O O . LEU A 1 113 ? -10.627 10.562 -13.987 1.00 35.95 622 LEU A O 1
ATOM 1341 N N . GLN A 1 114 ? -10.058 12.390 -12.804 1.00 36.24 623 GLN A N 1
ATOM 1342 C CA . GLN A 1 114 ? -10.757 13.286 -13.719 1.00 34.52 623 GLN A CA 1
ATOM 1343 C C . GLN A 1 114 ? -10.152 13.203 -15.113 1.00 35.99 623 GLN A C 1
ATOM 1344 O O . GLN A 1 114 ? -10.867 13.042 -16.109 1.00 37.20 623 GLN A O 1
ATOM 1358 N N . GLU A 1 115 ? -8.826 13.310 -15.199 1.00 36.79 624 GLU A N 1
ATOM 1359 C CA . GLU A 1 115 ? -8.156 13.137 -16.481 1.00 39.14 624 GLU A CA 1
ATOM 1360 C C . GLU A 1 115 ? -8.525 11.799 -17.103 1.00 41.40 624 GLU A C 1
ATOM 1361 O O . GLU A 1 115 ? -8.798 11.715 -18.306 1.00 42.70 624 GLU A O 1
ATOM 1373 N N . LEU A 1 116 ? -8.568 10.745 -16.285 1.00 40.43 625 LEU A N 1
ATOM 1374 C CA . LEU A 1 116 ? -8.874 9.413 -16.793 1.00 37.70 625 LEU A CA 1
ATOM 1375 C C . LEU A 1 116 ? -10.313 9.330 -17.282 1.00 38.21 625 LEU A C 1
ATOM 1376 O O . LEU A 1 116 ? -10.580 8.763 -18.348 1.00 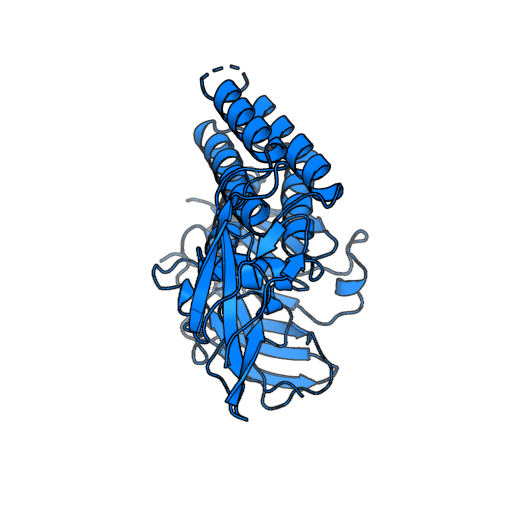42.39 625 LEU A O 1
ATOM 1392 N N . LEU A 1 117 ? -11.253 9.895 -16.521 1.00 36.75 626 LEU A N 1
ATOM 1393 C CA . LEU A 1 117 ? -12.653 9.850 -16.926 1.00 38.40 626 LEU A CA 1
ATOM 1394 C C . LEU A 1 117 ? -12.884 10.660 -18.194 1.00 40.60 626 LEU A C 1
ATOM 1395 O O . LEU A 1 117 ? -13.611 10.221 -19.094 1.00 43.66 626 LEU A O 1
ATOM 1411 N N . ALA A 1 118 ? -12.273 11.843 -18.286 1.00 40.21 627 ALA A N 1
ATOM 1412 C CA . ALA A 1 118 ? -12.475 12.700 -19.448 1.00 42.62 627 ALA A CA 1
ATOM 1413 C C . ALA A 1 118 ? -12.136 11.998 -20.756 1.00 43.14 627 ALA A C 1
ATOM 1414 O O . ALA A 1 118 ? -12.613 12.422 -21.815 1.00 43.71 627 ALA A O 1
ATOM 1421 N N . ARG A 1 119 ? -11.333 10.936 -20.709 1.00 43.83 628 ARG A N 1
ATOM 1422 C CA . ARG A 1 119 ? -10.912 10.230 -21.911 1.00 44.57 628 ARG A CA 1
ATOM 1423 C C . ARG A 1 119 ? -11.942 9.225 -22.415 1.00 46.55 628 ARG A C 1
ATOM 1424 O O . ARG A 1 119 ? -11.694 8.582 -23.440 1.00 47.21 628 ARG A O 1
ATOM 1445 N N . ARG A 1 120 ? -13.079 9.082 -21.740 1.00 46.62 629 ARG A N 1
ATOM 1446 C CA . ARG A 1 120 ? -14.127 8.137 -22.126 1.00 45.85 629 ARG A CA 1
ATOM 1447 C C . ARG A 1 120 ? -13.526 6.789 -22.532 1.00 45.78 629 ARG A C 1
ATOM 1448 O O . ARG A 1 120 ? -13.691 6.309 -23.654 1.00 47.03 629 ARG A O 1
ATOM 1469 N N . THR A 1 121 ? -12.810 6.180 -21.585 1.00 44.87 630 THR A N 1
ATOM 1470 C CA . THR A 1 121 ? -12.183 4.880 -21.800 1.00 44.55 630 THR A CA 1
ATOM 1471 C C . THR A 1 121 ? -12.589 3.890 -20.721 1.00 42.54 630 THR A C 1
ATOM 1472 O O . THR A 1 121 ? -11.793 3.029 -20.334 1.00 45.57 630 THR A O 1
ATOM 1483 N N . TYR A 1 122 ? -13.815 3.990 -20.226 1.00 36.77 631 TYR A N 1
ATOM 1484 C CA . TYR A 1 122 ? -14.212 3.274 -19.027 1.00 36.78 631 TYR A CA 1
ATOM 1485 C C . TYR A 1 122 ? -15.446 2.428 -19.287 1.00 35.63 631 TYR A C 1
ATOM 1486 O O . TYR A 1 122 ? -16.343 2.827 -20.036 1.00 34.46 631 TYR A O 1
ATOM 1504 N N . TYR A 1 123 ? -15.475 1.251 -18.670 1.00 37.01 632 TYR A N 1
ATOM 1505 C CA . TYR A 1 123 ? -16.655 0.405 -18.666 1.00 35.14 632 TYR A CA 1
ATOM 1506 C C . TYR A 1 123 ? -17.574 0.798 -17.514 1.00 33.60 632 TYR A C 1
ATOM 1507 O O . TYR A 1 123 ? -17.207 1.563 -16.621 1.00 33.02 632 TYR A O 1
ATOM 1525 N N . SER A 1 124 ? -18.787 0.243 -17.545 1.00 34.53 633 SER A N 1
ATOM 1526 C CA . SER A 1 124 ? -19.725 0.387 -16.439 1.00 33.33 633 SER A CA 1
ATOM 1527 C C . SER A 1 124 ? -19.047 0.106 -15.108 1.00 34.08 633 SER A C 1
ATOM 1528 O O . SER A 1 124 ? -19.314 0.785 -14.111 1.00 33.61 633 SER A O 1
ATOM 1536 N N . GLY A 1 125 ? -18.172 -0.905 -15.080 1.00 34.22 634 GLY A N 1
ATOM 1537 C CA . GLY A 1 125 ? -17.497 -1.286 -13.853 1.00 30.89 634 GLY A CA 1
ATOM 1538 C C . GLY A 1 125 ? -16.441 -0.305 -13.401 1.00 32.39 634 GLY A C 1
ATOM 1539 O O . GLY A 1 125 ? -16.126 -0.250 -12.209 1.00 33.63 634 GLY A O 1
ATOM 1543 N N . ASP A 1 126 ? -15.872 0.469 -14.333 1.00 33.91 635 ASP A N 1
ATOM 1544 C CA . ASP A 1 126 ? -14.958 1.538 -13.949 1.00 32.72 635 ASP A CA 1
ATOM 1545 C C . ASP A 1 126 ? -15.686 2.664 -13.219 1.00 33.99 635 ASP A C 1
ATOM 1546 O O . ASP A 1 126 ? -15.094 3.326 -12.359 1.00 33.20 635 ASP A O 1
ATOM 1555 N N . LEU A 1 127 ? -16.956 2.905 -13.558 1.00 33.96 636 LEU A N 1
ATOM 1556 C CA . LEU A 1 127 ? -17.760 3.866 -12.806 1.00 32.16 636 LEU A CA 1
ATOM 1557 C C . LEU A 1 127 ? -17.932 3.421 -11.360 1.00 31.96 636 LEU A C 1
ATOM 1558 O O . LEU A 1 127 ? -17.705 4.198 -10.425 1.00 34.28 636 LEU A O 1
ATOM 1574 N N . LEU A 1 128 ? -18.359 2.173 -11.158 1.00 32.35 637 LEU A N 1
ATOM 1575 C CA . LEU A 1 128 ? -18.492 1.647 -9.804 1.00 32.49 637 LEU A CA 1
ATOM 1576 C C . LEU A 1 128 ? -17.172 1.731 -9.051 1.00 31.66 637 LEU A C 1
ATOM 1577 O O . LEU A 1 128 ? -17.152 1.985 -7.841 1.00 30.06 637 LEU A O 1
ATOM 1593 N N . PHE A 1 129 ? -16.059 1.515 -9.753 1.00 33.67 638 PHE A N 1
ATOM 1594 C CA . PHE A 1 129 ? -14.751 1.596 -9.115 1.00 33.13 638 PHE A CA 1
ATOM 1595 C C . PHE A 1 129 ? -14.383 3.038 -8.790 1.00 33.13 638 PHE A C 1
ATOM 1596 O O . PHE A 1 129 ? -13.659 3.289 -7.820 1.00 33.98 638 PHE A O 1
ATOM 1613 N N . SER A 1 130 ? -14.876 3.994 -9.582 1.00 32.27 639 SER A N 1
ATOM 1614 C CA . SER A 1 130 ? -14.626 5.401 -9.289 1.00 31.52 639 SER A CA 1
ATOM 1615 C C . SER A 1 130 ? -15.316 5.830 -8.001 1.00 30.52 639 SER A C 1
ATOM 1616 O O . SER A 1 130 ? -14.760 6.614 -7.225 1.00 32.86 639 SER A O 1
ATOM 1624 N N . VAL A 1 131 ? -16.532 5.336 -7.760 1.00 30.53 640 VAL A N 1
ATOM 1625 C CA . VAL A 1 131 ? -17.214 5.654 -6.509 1.00 30.65 640 VAL A CA 1
ATOM 1626 C C . VAL A 1 131 ? -16.371 5.198 -5.327 1.00 32.33 640 VAL A C 1
ATOM 1627 O O . VAL A 1 131 ? -16.230 5.914 -4.328 1.00 34.20 640 VAL A O 1
ATOM 1640 N N . ASP A 1 132 ? -15.781 4.006 -5.428 1.00 33.08 641 ASP A N 1
ATOM 1641 C CA . ASP A 1 132 ? -14.926 3.516 -4.354 1.00 34.67 641 ASP A CA 1
ATOM 1642 C C . ASP A 1 132 ? -13.718 4.421 -4.161 1.00 35.06 641 ASP A C 1
ATOM 1643 O O . ASP A 1 132 ? -13.332 4.723 -3.025 1.00 35.85 641 ASP A O 1
ATOM 1652 N N . ILE A 1 133 ? -13.106 4.861 -5.263 1.00 34.38 642 ILE A N 1
ATOM 1653 C CA . ILE A 1 133 ? -11.942 5.737 -5.169 1.00 33.11 642 ILE A CA 1
ATOM 1654 C C . ILE A 1 133 ? -12.318 7.048 -4.494 1.00 33.07 642 ILE A C 1
ATOM 1655 O O . ILE A 1 133 ? -11.577 7.561 -3.647 1.00 34.29 642 ILE A O 1
ATOM 1671 N N . LEU A 1 134 ? -13.473 7.612 -4.855 1.00 32.91 643 LEU A N 1
ATOM 1672 C CA . LEU A 1 134 ? -13.915 8.850 -4.224 1.00 32.41 643 LEU A CA 1
ATOM 1673 C C . LEU A 1 134 ? -14.195 8.654 -2.741 1.00 31.92 643 LEU A C 1
ATOM 1674 O O . LEU A 1 134 ? -14.018 9.586 -1.948 1.00 30.86 643 LEU A O 1
ATOM 1690 N N . ARG A 1 135 ? -14.642 7.460 -2.343 1.00 32.08 644 ARG A N 1
ATOM 1691 C CA . ARG A 1 135 ? -14.822 7.197 -0.920 1.00 32.71 644 ARG A CA 1
ATOM 1692 C C . ARG A 1 135 ? -13.479 7.118 -0.208 1.00 34.29 644 ARG A C 1
ATOM 1693 O O . ARG A 1 135 ? -13.312 7.687 0.877 1.00 33.60 644 ARG A O 1
ATOM 1714 N N . ASN A 1 136 ? -12.511 6.414 -0.797 1.00 35.80 645 ASN A N 1
ATOM 1715 C CA . ASN A 1 136 ? -11.176 6.375 -0.210 1.00 36.20 645 ASN A CA 1
ATOM 1716 C C . ASN A 1 136 ? -10.606 7.784 -0.085 1.00 34.16 645 ASN A C 1
ATOM 1717 O O . ASN A 1 136 ? -10.103 8.177 0.974 1.00 34.08 645 ASN A O 1
ATOM 1728 N N . VAL A 1 137 ? -10.684 8.562 -1.164 1.00 32.54 646 VAL A N 1
ATOM 1729 C CA . VAL A 1 137 ? -10.211 9.941 -1.123 1.00 31.01 646 VAL A CA 1
ATOM 1730 C C . VAL A 1 137 ? -10.922 10.713 -0.019 1.00 31.94 646 VAL A C 1
ATOM 1731 O O . VAL A 1 137 ? -10.287 11.396 0.794 1.00 31.62 646 VAL A O 1
ATOM 1744 N N . THR A 1 138 ? -12.251 10.609 0.035 1.00 33.30 647 THR A N 1
ATOM 1745 C CA . THR A 1 138 ? -13.004 11.383 1.015 1.00 31.16 647 THR A CA 1
ATOM 1746 C C . THR A 1 138 ? -12.738 10.893 2.433 1.00 32.95 647 THR A C 1
ATOM 1747 O O . THR A 1 138 ? -12.695 11.695 3.374 1.00 32.40 647 THR A O 1
ATOM 1758 N N . ASP A 1 139 ? -12.566 9.581 2.610 1.00 32.73 648 ASP A N 1
ATOM 1759 C CA . ASP A 1 139 ? -12.309 9.056 3.947 1.00 33.60 648 ASP A CA 1
ATOM 1760 C C . ASP A 1 139 ? -10.905 9.408 4.420 1.00 34.83 648 ASP A C 1
ATOM 1761 O O . ASP A 1 139 ? -10.695 9.638 5.617 1.00 35.58 648 ASP A O 1
ATOM 1770 N N . THR A 1 140 ? -9.938 9.470 3.503 1.00 34.69 649 THR A N 1
ATOM 1771 C CA . THR A 1 140 ? -8.584 9.847 3.895 1.00 34.23 649 THR A CA 1
ATOM 1772 C C . THR A 1 140 ? -8.516 11.323 4.272 1.00 33.41 649 THR A C 1
ATOM 1773 O O . THR A 1 140 ? -7.817 11.694 5.222 1.00 33.88 649 THR A O 1
ATOM 1784 N N . PHE A 1 141 ? -9.240 12.179 3.545 1.00 32.91 650 PHE A N 1
ATOM 1785 C CA . PHE A 1 141 ? -9.267 13.599 3.882 1.00 32.10 650 PHE A CA 1
ATOM 1786 C C . PHE A 1 141 ? -9.811 13.817 5.288 1.00 33.96 650 PHE A C 1
ATOM 1787 O O . PHE A 1 141 ? -9.270 14.620 6.057 1.00 35.22 650 PHE A O 1
ATOM 1804 N N . LYS A 1 142 ? -10.889 13.117 5.638 1.00 33.30 651 LYS A N 1
ATOM 1805 C CA . LYS A 1 142 ? -11.444 13.247 6.979 1.00 34.44 651 LYS A CA 1
ATOM 1806 C C . LYS A 1 142 ? -10.522 12.618 8.012 1.00 34.49 651 LYS A C 1
ATOM 1807 O O . LYS A 1 142 ? -10.276 13.198 9.075 1.00 34.99 651 LYS A O 1
ATOM 1826 N N . ARG A 1 143 ? -9.997 11.432 7.707 1.00 35.40 652 ARG A N 1
ATOM 1827 C CA . ARG A 1 143 ? -9.138 10.727 8.649 1.00 34.90 652 ARG A CA 1
ATOM 1828 C C . ARG A 1 143 ? -7.876 11.524 8.944 1.00 36.96 652 ARG A C 1
ATOM 1829 O O . ARG A 1 143 ? -7.389 11.532 10.081 1.00 37.20 652 ARG A O 1
ATOM 1850 N N . ALA A 1 144 ? -7.342 12.215 7.940 1.00 37.13 653 ALA A N 1
ATOM 1851 C CA . ALA A 1 144 ? -6.124 12.996 8.091 1.00 34.84 653 ALA A CA 1
ATOM 1852 C C . ALA A 1 144 ? -6.390 14.466 8.394 1.00 34.16 653 ALA A C 1
ATOM 1853 O O . ALA A 1 144 ? -5.438 15.249 8.469 1.00 32.16 653 ALA A O 1
ATOM 1860 N N . THR A 1 145 ? -7.652 14.859 8.578 1.00 37.91 654 THR A N 1
ATOM 1861 C CA . THR A 1 145 ? -8.006 16.255 8.846 1.00 36.51 654 THR A CA 1
ATOM 1862 C C . THR A 1 145 ? -7.374 17.189 7.816 1.00 34.23 654 THR A C 1
ATOM 1863 O O . THR A 1 145 ? -6.976 18.315 8.127 1.00 35.58 654 THR A O 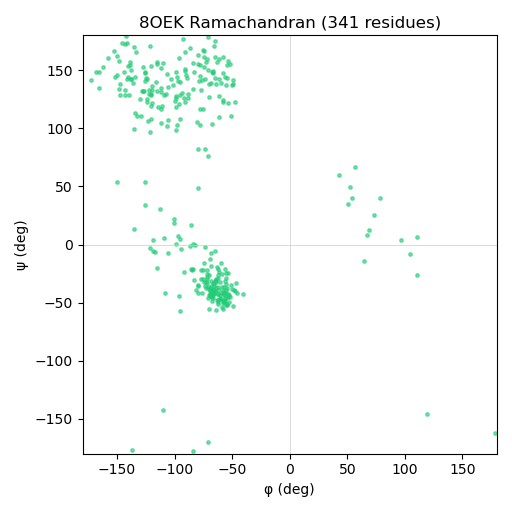1
ATOM 1874 N N . TYR A 1 146 ? -7.278 16.712 6.581 1.00 33.62 655 TYR A N 1
ATOM 1875 C CA . TYR A 1 146 ? -6.702 17.456 5.469 1.00 33.07 655 TYR A CA 1
ATOM 1876 C C . TYR A 1 146 ? -7.847 18.129 4.720 1.00 31.26 655 TYR A C 1
ATOM 1877 O O . TYR A 1 146 ? -8.634 17.458 4.045 1.00 31.32 655 TYR A O 1
ATOM 1895 N N . VAL A 1 147 ? -7.953 19.446 4.858 1.00 31.30 656 VAL A N 1
ATOM 1896 C CA . VAL A 1 147 ? -9.016 20.208 4.208 1.00 31.15 656 VAL A CA 1
ATOM 1897 C C . VAL A 1 147 ? -8.690 20.332 2.724 1.00 31.39 656 VAL A C 1
ATOM 1898 O O . VAL A 1 147 ? -7.674 20.949 2.372 1.00 32.43 656 VAL A O 1
ATOM 1911 N N . PRO A 1 148 ? -9.498 19.772 1.820 1.00 31.73 657 PRO A N 1
ATOM 1912 C CA . PRO A 1 148 ? -9.181 19.898 0.394 1.00 31.59 657 PRO A CA 1
ATOM 1913 C C . PRO A 1 148 ? -9.089 21.357 -0.026 1.00 32.19 657 PRO A C 1
ATOM 1914 O O . PRO A 1 148 ? -9.770 22.230 0.517 1.00 30.04 657 PRO A O 1
ATOM 1925 N N . SER A 1 149 ? -8.206 21.614 -0.991 1.00 32.91 658 SER A N 1
ATOM 1926 C CA . SER A 1 149 ? -8.025 22.947 -1.549 1.00 30.11 658 SER A CA 1
ATOM 1927 C C . SER A 1 149 ? -9.287 23.399 -2.266 1.00 30.58 658 SER A C 1
ATOM 1928 O O . SER A 1 149 ? -10.243 22.631 -2.396 1.00 29.91 658 SER A O 1
ATOM 1936 N N . ALA A 1 150 ? -9.295 24.641 -2.746 1.00 31.69 659 ALA A N 1
ATOM 1937 C CA . ALA A 1 150 ? -10.428 25.114 -3.530 1.00 29.26 659 ALA A CA 1
ATOM 1938 C C . ALA A 1 150 ? -10.524 24.363 -4.850 1.00 31.65 659 ALA A C 1
ATOM 1939 O O . ALA A 1 150 ? -11.618 23.969 -5.268 1.00 30.93 659 ALA A O 1
ATOM 1946 N N . ASP A 1 151 ? -9.385 24.147 -5.513 1.00 33.39 660 ASP A N 1
ATOM 1947 C CA . ASP A 1 151 ? -9.384 23.412 -6.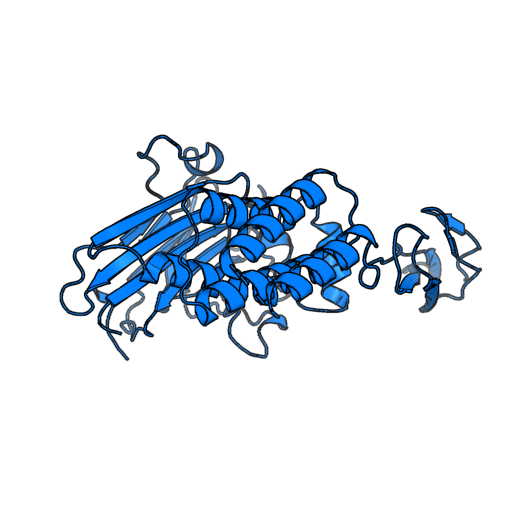773 1.00 32.14 660 ASP A CA 1
ATOM 1948 C C . ASP A 1 151 ? -9.691 21.937 -6.556 1.00 31.27 660 ASP A C 1
ATOM 1949 O O . ASP A 1 151 ? -10.204 21.272 -7.464 1.00 32.61 660 ASP A O 1
ATOM 1958 N N . ASP A 1 152 ? -9.388 21.407 -5.368 1.00 31.83 661 ASP A N 1
ATOM 1959 C CA . ASP A 1 152 ? -9.734 20.021 -5.072 1.00 30.42 661 ASP A CA 1
ATOM 1960 C C . ASP A 1 152 ? -11.246 19.845 -4.987 1.00 29.93 661 ASP A C 1
ATOM 1961 O O . ASP A 1 152 ? -11.802 18.891 -5.546 1.00 30.86 661 ASP A O 1
ATOM 1970 N N . VAL A 1 153 ? -11.931 20.760 -4.298 1.00 29.04 662 VAL A N 1
ATOM 1971 C CA . VAL A 1 153 ? -13.385 20.675 -4.202 1.00 28.69 662 VAL A CA 1
ATOM 1972 C C . VAL A 1 153 ? -14.003 20.713 -5.592 1.00 28.01 662 VAL A C 1
ATOM 1973 O O . VAL A 1 153 ? -14.784 19.832 -5.969 1.00 28.10 662 VAL A O 1
ATOM 1986 N N . GLN A 1 154 ? -13.661 21.739 -6.375 1.00 29.21 663 GLN A N 1
ATOM 1987 C CA . GLN A 1 154 ? -14.204 21.854 -7.725 1.00 30.06 663 GLN A CA 1
ATOM 1988 C C . GLN A 1 154 ? -13.931 20.596 -8.539 1.00 28.76 663 GLN A C 1
ATOM 1989 O O . GLN A 1 154 ? -14.789 20.144 -9.305 1.00 28.79 663 GLN A O 1
ATOM 2003 N N . ARG A 1 155 ? -12.744 20.010 -8.380 1.00 29.08 664 ARG A N 1
ATOM 2004 C CA . ARG A 1 155 ? -12.399 18.838 -9.177 1.00 31.26 664 ARG A CA 1
ATOM 2005 C C . ARG A 1 155 ? -13.152 17.600 -8.704 1.00 31.53 664 ARG A C 1
ATOM 2006 O O . ARG A 1 155 ? -13.532 16.750 -9.519 1.00 31.37 664 ARG A O 1
ATOM 2027 N N . PHE A 1 156 ? -13.375 17.476 -7.393 1.00 29.49 665 PHE A N 1
ATOM 2028 C CA . PHE A 1 156 ? -14.200 16.384 -6.886 1.00 29.45 665 PHE A CA 1
ATOM 2029 C C . PHE A 1 156 ? -15.565 16.388 -7.558 1.00 29.10 665 PHE A C 1
ATOM 2030 O O . PHE A 1 156 ? -16.016 15.366 -8.087 1.00 30.80 665 PHE A O 1
ATOM 2047 N N . PHE A 1 157 ? -16.236 17.537 -7.551 1.00 29.42 666 PHE A N 1
ATOM 2048 C CA . PHE A 1 157 ? -17.589 17.608 -8.084 1.00 29.34 666 PHE A CA 1
ATOM 2049 C C . PHE A 1 157 ? -17.616 17.596 -9.606 1.00 30.38 666 PHE A C 1
ATOM 2050 O O . PHE A 1 157 ? -18.641 17.229 -10.192 1.00 30.96 666 PHE A O 1
ATOM 2067 N N . GLN A 1 158 ? -16.517 17.971 -10.261 1.00 29.78 667 GLN A N 1
ATOM 2068 C CA . GLN A 1 158 ? -16.455 17.805 -11.708 1.00 31.53 667 GLN A CA 1
ATOM 2069 C C . GLN A 1 158 ? -16.309 16.337 -12.073 1.00 31.66 667 GLN A C 1
ATOM 2070 O O . GLN A 1 158 ? -16.896 15.876 -13.059 1.00 33.84 667 GLN A O 1
ATOM 2084 N N . VAL A 1 159 ? -15.538 15.583 -11.288 1.00 31.81 668 VAL A N 1
ATOM 2085 C CA . VAL A 1 159 ? -15.546 14.130 -11.432 1.00 31.74 668 VAL A CA 1
ATOM 2086 C C . VAL A 1 159 ? -16.973 13.609 -11.318 1.00 31.85 668 VAL A C 1
ATOM 2087 O O . VAL A 1 159 ? -17.456 12.870 -12.182 1.00 32.68 668 VAL A O 1
ATOM 2100 N N . VAL A 1 160 ? -17.678 14.016 -10.259 1.00 30.89 669 VAL A N 1
ATOM 2101 C CA . VAL A 1 160 ? -19.058 13.577 -10.060 1.00 30.34 669 VAL A CA 1
ATOM 2102 C C . VAL A 1 160 ? -19.922 13.937 -11.264 1.00 30.93 669 VAL A C 1
ATOM 2103 O O . VAL A 1 160 ? -20.744 13.132 -11.718 1.00 31.15 669 VAL A O 1
ATOM 2116 N N . SER A 1 161 ? -19.759 15.149 -11.797 1.00 31.33 670 SER A N 1
ATOM 2117 C CA . SER A 1 161 ? -20.593 15.579 -12.917 1.00 31.22 670 SER A CA 1
ATOM 2118 C C . SER A 1 161 ? -20.379 14.687 -14.136 1.00 33.34 670 SER A C 1
ATOM 2119 O O . SER A 1 161 ? -21.343 14.235 -14.767 1.00 32.39 670 SER A O 1
ATOM 2127 N N . PHE A 1 162 ? -19.116 14.431 -14.491 1.00 35.67 671 PHE A N 1
ATOM 2128 C CA . PHE A 1 162 ? -18.815 13.454 -15.534 1.00 33.58 671 PHE A CA 1
ATOM 2129 C C . PHE A 1 162 ? -19.559 12.148 -15.294 1.00 33.21 671 PHE A C 1
ATOM 2130 O O . PHE A 1 162 ? -20.258 11.641 -16.177 1.00 34.97 671 PHE A O 1
ATOM 2147 N N . MET A 1 163 ? -19.412 11.591 -14.089 1.00 33.65 672 MET A N 1
ATOM 2148 C CA . MET A 1 163 ? -19.904 10.244 -13.824 1.00 32.79 672 MET A CA 1
ATOM 2149 C C . MET A 1 163 ? -21.414 10.150 -14.008 1.00 31.82 672 MET A C 1
ATOM 2150 O O . MET A 1 163 ? -21.918 9.148 -14.529 1.00 31.64 672 MET A O 1
ATOM 2164 N N . VAL A 1 164 ? -22.152 11.180 -13.593 1.00 31.60 673 VAL A N 1
ATOM 2165 C CA . VAL A 1 164 ? -23.610 11.147 -13.629 1.00 30.18 673 VAL A CA 1
ATOM 2166 C C . VAL A 1 164 ? -24.165 11.826 -14.876 1.00 33.28 673 VAL A C 1
ATOM 2167 O O . VAL A 1 164 ? -25.381 12.006 -14.986 1.00 33.41 673 VAL A O 1
ATOM 2180 N N . ASP A 1 165 ? -23.304 12.217 -15.813 1.00 34.46 674 ASP A N 1
ATOM 2181 C CA . ASP A 1 165 ? -23.784 12.748 -17.081 1.00 33.79 674 ASP A CA 1
ATOM 2182 C C . ASP A 1 165 ? -24.704 11.728 -17.740 1.00 34.52 674 ASP A C 1
ATOM 2183 O O . ASP A 1 165 ? -24.497 10.517 -17.625 1.00 35.44 674 ASP A O 1
ATOM 2192 N N . ALA A 1 166 ? -25.744 12.221 -18.415 1.00 34.10 675 ALA A N 1
ATOM 2193 C CA . ALA A 1 166 ? -26.681 11.318 -19.076 1.00 35.23 675 ALA A CA 1
ATOM 2194 C C . ALA A 1 166 ? -25.983 10.436 -20.103 1.00 36.99 675 ALA A C 1
ATOM 2195 O O . ALA A 1 166 ? -26.468 9.342 -20.413 1.00 37.56 675 ALA A O 1
ATOM 2202 N N . GLU A 1 167 ? -24.851 10.894 -20.645 1.00 36.94 676 GLU A N 1
ATOM 2203 C CA . GLU A 1 167 ? -24.053 10.056 -21.533 1.00 37.74 676 GLU A CA 1
ATOM 2204 C C . GLU A 1 167 ? -23.857 8.657 -20.963 1.00 37.68 676 GLU A C 1
ATOM 2205 O O . GLU A 1 167 ? -23.789 7.682 -21.719 1.00 39.51 676 GLU A O 1
ATOM 2217 N N . ASN A 1 168 ? -23.773 8.537 -19.638 1.00 36.62 677 ASN A N 1
ATOM 2218 C CA . ASN A 1 168 ? -23.525 7.266 -18.974 1.00 36.24 677 ASN A CA 1
ATOM 2219 C C . ASN A 1 168 ? -24.799 6.646 -18.425 1.00 35.00 677 ASN A C 1
ATOM 2220 O O . ASN A 1 168 ? -24.737 5.810 -17.518 1.00 34.49 677 ASN A O 1
ATOM 2231 N N . LYS A 1 169 ? -25.955 7.030 -18.967 1.00 36.87 678 LYS A N 1
ATOM 2232 C CA . LYS A 1 169 ? -27.218 6.532 -18.437 1.00 37.72 678 LYS A CA 1
ATOM 2233 C C . LYS A 1 169 ? -27.348 5.026 -18.617 1.00 38.43 678 LYS A C 1
ATOM 2234 O O . LYS A 1 169 ? -27.958 4.352 -17.779 1.00 39.19 678 LYS A O 1
ATOM 2253 N N . GLU A 1 170 ? -26.777 4.479 -19.692 1.00 40.27 679 GLU A N 1
ATOM 2254 C CA . GLU A 1 170 ? -26.869 3.044 -19.937 1.00 39.55 679 GLU A CA 1
ATOM 2255 C C . GLU A 1 170 ? -25.809 2.282 -19.155 1.00 36.61 679 GLU A C 1
ATOM 2256 O O . GLU A 1 170 ? -26.034 1.129 -18.770 1.00 35.20 679 GLU A O 1
ATOM 2268 N N . LYS A 1 171 ? -24.656 2.907 -18.914 1.00 36.27 680 LYS A N 1
ATOM 2269 C CA . LYS A 1 171 ? -23.626 2.264 -18.107 1.00 35.87 680 LYS A CA 1
ATOM 2270 C C . LYS A 1 171 ? -24.079 2.104 -16.660 1.00 33.82 680 LYS A C 1
ATOM 2271 O O . LYS A 1 171 ? -23.845 1.058 -16.046 1.00 34.29 680 LYS A O 1
ATOM 2290 N N . TRP A 1 172 ? -24.732 3.126 -16.097 1.00 33.78 681 TRP A N 1
ATOM 2291 C CA . TRP A 1 172 ? -25.272 2.996 -14.747 1.00 33.56 681 TRP A CA 1
ATOM 2292 C C . TRP A 1 172 ? -26.391 1.961 -14.702 1.00 34.57 681 TRP A C 1
ATOM 2293 O O . TRP A 1 172 ? -26.509 1.207 -13.728 1.00 33.45 681 TRP A O 1
ATOM 2314 N N . ASP A 1 173 ? -27.237 1.925 -15.737 1.00 36.24 682 ASP A N 1
ATOM 2315 C CA . ASP A 1 173 ? -28.234 0.862 -15.838 1.00 35.98 682 ASP A CA 1
ATOM 2316 C C . ASP A 1 173 ? -27.574 -0.505 -15.757 1.00 33.93 682 ASP A C 1
ATOM 2317 O O . ASP A 1 173 ? -28.124 -1.440 -15.165 1.00 34.76 682 ASP A O 1
ATOM 2326 N N . ASP A 1 174 ? -26.392 -0.635 -16.353 1.00 35.00 683 ASP A N 1
ATOM 2327 C CA . ASP A 1 174 ? -25.659 -1.892 -16.325 1.00 34.79 683 ASP A CA 1
ATOM 2328 C C . ASP A 1 174 ? -24.900 -2.060 -15.015 1.00 34.44 683 ASP A C 1
ATOM 2329 O O . ASP A 1 174 ? -24.843 -3.164 -14.462 1.00 33.62 683 ASP A O 1
ATOM 2338 N N . ALA A 1 175 ? -24.325 -0.971 -14.502 1.00 35.18 684 ALA A N 1
ATOM 2339 C CA . ALA A 1 175 ? -23.574 -1.039 -13.254 1.00 33.69 684 ALA A CA 1
ATOM 2340 C C . ALA A 1 175 ? -24.468 -1.411 -12.079 1.00 33.44 684 ALA A C 1
ATOM 2341 O O . ALA A 1 175 ? -24.050 -2.150 -11.182 1.00 32.02 684 ALA A O 1
ATOM 2348 N N . GLN A 1 176 ? -25.697 -0.912 -12.059 1.00 34.69 685 GLN A N 1
ATOM 2349 C CA . GLN A 1 176 ? -26.523 -1.050 -10.868 1.00 34.34 685 GLN A CA 1
ATOM 2350 C C . GLN A 1 176 ? -27.249 -2.387 -10.784 1.00 34.66 685 GLN A C 1
ATOM 2351 O O . GLN A 1 176 ? -27.971 -2.616 -9.807 1.00 32.66 685 GLN A O 1
ATOM 2365 N N . GLN A 1 177 ? -27.067 -3.276 -11.763 1.00 35.48 686 GLN A N 1
ATOM 2366 C CA . GLN A 1 177 ? -27.532 -4.649 -11.606 1.00 34.72 686 GLN A CA 1
ATOM 2367 C C . GLN A 1 177 ? -26.636 -5.442 -10.667 1.00 32.41 686 GLN A C 1
ATOM 2368 O O . GLN A 1 177 ? -27.039 -6.515 -10.204 1.00 34.19 686 GLN A O 1
ATOM 2382 N N . VAL A 1 178 ? -25.435 -4.942 -10.379 1.00 34.03 687 VAL A N 1
ATOM 2383 C CA . VAL A 1 178 ? -24.514 -5.628 -9.482 1.00 33.10 687 VAL A CA 1
ATOM 2384 C C . VAL A 1 178 ? -24.232 -4.853 -8.201 1.00 32.92 687 VAL A C 1
ATOM 2385 O O . VAL A 1 178 ? -23.776 -5.461 -7.219 1.00 31.89 687 VAL A O 1
ATOM 2398 N N . SER A 1 179 ? -24.465 -3.542 -8.156 1.00 35.16 688 SER A N 1
ATOM 2399 C CA . SER A 1 179 ? -24.149 -2.771 -6.959 1.00 34.15 688 SER A CA 1
ATOM 2400 C C . SER A 1 179 ? -24.827 -1.407 -7.015 1.00 34.00 688 SER A C 1
ATOM 2401 O O . SER A 1 179 ? -24.788 -0.739 -8.055 1.00 36.26 688 SER A O 1
ATOM 2409 N N . PRO A 1 180 ? -25.453 -0.952 -5.924 1.00 33.44 689 PRO A N 1
ATOM 2410 C CA . PRO A 1 180 ? -26.156 0.337 -5.974 1.00 32.06 689 PRO A CA 1
ATOM 2411 C C . PRO A 1 180 ? -25.189 1.508 -6.056 1.00 32.82 689 PRO A C 1
ATOM 2412 O O . PRO A 1 180 ? -24.959 2.209 -5.067 1.00 35.03 689 PRO A O 1
ATOM 2423 N N . GLY A 1 181 ? -24.620 1.730 -7.242 1.00 32.28 690 GLY A N 1
ATOM 2424 C CA . GLY A 1 181 ? -23.579 2.734 -7.377 1.00 32.16 690 GLY A CA 1
ATOM 2425 C C . GLY A 1 181 ? -24.036 4.142 -7.049 1.00 32.44 690 GLY A C 1
ATOM 2426 O O . GLY A 1 181 ? -23.232 4.970 -6.614 1.00 33.24 690 GLY A O 1
ATOM 2430 N N . SER A 1 182 ? -25.322 4.439 -7.253 1.00 31.41 691 SER A N 1
ATOM 2431 C CA . SER A 1 182 ? -25.806 5.793 -7.002 1.00 30.85 691 SER A CA 1
ATOM 2432 C C . SER A 1 182 ? -26.053 6.031 -5.517 1.00 29.66 691 SER A C 1
ATOM 2433 O O . SER A 1 182 ? -25.720 7.101 -4.996 1.00 29.43 691 SER A O 1
ATOM 2441 N N . VAL A 1 183 ? -26.637 5.054 -4.821 1.00 29.38 692 VAL A N 1
ATOM 2442 C CA . VAL A 1 183 ? -26.722 5.140 -3.366 1.00 29.53 692 VAL A CA 1
ATOM 2443 C C . VAL A 1 183 ? -25.342 5.421 -2.789 1.00 31.41 692 VAL A C 1
ATOM 2444 O O . VAL A 1 183 ? -25.169 6.282 -1.917 1.00 31.36 692 VAL A O 1
ATOM 2457 N N . HIS A 1 184 ? -24.334 4.700 -3.283 1.00 31.73 693 HIS A N 1
ATOM 2458 C CA . HIS A 1 184 ? -22.983 4.851 -2.757 1.00 31.18 693 HIS A CA 1
ATOM 2459 C C . HIS A 1 184 ? -22.394 6.208 -3.121 1.00 31.08 693 HIS A C 1
ATOM 2460 O O . HIS A 1 184 ? -21.727 6.842 -2.295 1.00 31.41 693 HIS A O 1
ATOM 2474 N N . LEU A 1 185 ? -22.635 6.675 -4.349 1.00 30.18 694 LEU A N 1
ATOM 2475 C CA . LEU A 1 185 ? -22.070 7.952 -4.775 1.00 29.65 694 LEU A CA 1
ATOM 2476 C C . LEU A 1 185 ? -22.663 9.113 -3.985 1.00 29.03 694 LEU A C 1
ATOM 2477 O O . LEU A 1 185 ? -21.937 10.027 -3.577 1.00 30.65 694 LEU A O 1
ATOM 2493 N N . LEU A 1 186 ? -23.979 9.102 -3.764 1.00 28.70 695 LEU A N 1
ATOM 2494 C CA . LEU A 1 186 ? -24.606 10.183 -3.010 1.00 28.02 695 LEU A CA 1
ATOM 2495 C C . LEU A 1 186 ? -24.079 10.242 -1.587 1.00 28.62 695 LEU A C 1
ATOM 2496 O O . LEU A 1 186 ? -24.099 11.306 -0.958 1.00 30.11 695 LEU A O 1
ATOM 2512 N N . ARG A 1 187 ? -23.609 9.113 -1.063 1.00 30.13 696 ARG A N 1
ATOM 2513 C CA . ARG A 1 187 ? -23.134 9.080 0.314 1.00 29.58 696 ARG A CA 1
ATOM 2514 C C . ARG A 1 187 ? -21.725 9.643 0.447 1.00 28.81 696 ARG A C 1
ATOM 2515 O O . ARG A 1 187 ? -21.409 10.279 1.458 1.00 31.33 696 ARG A O 1
ATOM 2536 N N . VAL A 1 188 ? -20.857 9.409 -0.539 1.00 27.75 697 VAL A N 1
ATOM 2537 C CA . VAL A 1 188 ? -19.544 10.046 -0.501 1.00 29.63 697 VAL A CA 1
ATOM 2538 C C . VAL A 1 188 ? -19.683 11.537 -0.770 1.00 28.69 697 VAL A C 1
ATOM 2539 O O . VAL A 1 188 ? -18.970 12.359 -0.182 1.00 30.22 697 VAL A O 1
ATOM 2552 N N . VAL A 1 189 ? -20.601 11.907 -1.665 1.00 28.28 698 VAL A N 1
ATOM 2553 C CA . VAL A 1 189 ? -20.909 13.316 -1.882 1.00 27.34 698 VAL A CA 1
ATOM 2554 C C . VAL A 1 189 ? -21.343 13.968 -0.577 1.00 27.15 698 VAL A C 1
ATOM 2555 O O . VAL A 1 189 ? -20.912 15.079 -0.248 1.00 27.27 698 VAL A O 1
ATOM 2568 N N . GLU A 1 190 ? -22.194 13.286 0.193 1.00 27.58 699 GLU A N 1
ATOM 2569 C CA . GLU A 1 190 ? -22.616 13.836 1.476 1.00 28.68 699 GLU A CA 1
ATOM 2570 C C . GLU A 1 190 ? -21.437 13.951 2.433 1.00 28.47 699 GLU A C 1
ATOM 2571 O O . GLU A 1 190 ? -21.314 14.940 3.164 1.00 29.65 699 GLU A O 1
ATOM 2583 N N . ASP A 1 191 ? -20.553 12.951 2.438 1.00 29.07 700 ASP A N 1
ATOM 2584 C CA . ASP A 1 191 ? -19.386 13.013 3.312 1.00 30.10 700 ASP A CA 1
ATOM 2585 C C . ASP A 1 191 ? -18.426 14.113 2.875 1.00 28.05 700 ASP A C 1
ATOM 2586 O O . ASP A 1 191 ? -17.834 14.799 3.717 1.00 28.32 700 ASP A O 1
ATOM 2595 N N . PHE A 1 192 ? -18.257 14.299 1.567 1.00 28.11 701 PHE A N 1
ATOM 2596 C CA . PHE A 1 192 ? -17.345 15.330 1.088 1.00 27.62 701 PHE A CA 1
ATOM 2597 C C . PHE A 1 192 ? -17.895 16.721 1.372 1.00 27.00 701 PHE A C 1
ATOM 2598 O O . PHE A 1 192 ? -17.153 17.616 1.795 1.00 26.75 701 PHE A O 1
ATOM 2615 N N . ILE A 1 193 ? -19.196 16.918 1.152 1.00 28.45 702 ILE A N 1
ATOM 2616 C CA . ILE A 1 193 ? -19.821 18.207 1.438 1.00 27.35 702 ILE A CA 1
ATOM 2617 C C . ILE A 1 193 ? -19.523 18.630 2.869 1.00 28.63 702 ILE A C 1
ATOM 2618 O O . ILE A 1 193 ? -19.086 19.757 3.128 1.00 28.65 702 ILE A O 1
ATOM 2634 N N . HIS A 1 194 ? -19.745 17.726 3.818 1.00 28.58 703 HIS A N 1
ATOM 2635 C CA . HIS A 1 194 ? -19.588 18.075 5.222 1.00 28.34 703 HIS A CA 1
ATOM 2636 C C . HIS A 1 194 ? -18.133 18.135 5.650 1.00 28.37 703 HIS A C 1
ATOM 2637 O O . HIS A 1 194 ? -17.827 18.785 6.654 1.00 30.75 703 HIS A O 1
ATOM 2651 N N . LEU A 1 195 ? -17.239 17.467 4.921 1.00 29.67 704 LEU A N 1
ATOM 2652 C CA . LEU A 1 195 ? -15.809 17.705 5.089 1.00 28.17 704 LEU A CA 1
ATOM 2653 C C . LEU A 1 195 ? -15.458 19.141 4.718 1.00 28.27 704 LEU A C 1
ATOM 2654 O O . LEU A 1 195 ? -14.754 19.836 5.459 1.00 31.45 704 LEU A O 1
ATOM 2670 N N . VAL A 1 196 ? -15.947 19.602 3.566 1.00 29.59 705 VAL A N 1
ATOM 2671 C CA . VAL A 1 196 ? -15.733 20.987 3.156 1.00 29.01 705 VAL A CA 1
ATOM 2672 C C . VAL A 1 196 ? -16.422 21.941 4.126 1.00 29.97 705 VAL A C 1
ATOM 2673 O O . VAL A 1 196 ? -15.793 22.833 4.707 1.00 29.95 705 VAL A O 1
ATOM 2686 N N . GLY A 1 197 ? -17.735 21.770 4.304 1.00 29.68 706 GLY A N 1
ATOM 2687 C CA . GLY A 1 197 ? -18.491 22.691 5.136 1.00 31.56 706 GLY A CA 1
ATOM 2688 C C . GLY A 1 197 ? -17.949 22.817 6.545 1.00 30.21 706 GLY A C 1
ATOM 2689 O O . GLY A 1 197 ? -18.058 23.878 7.164 1.00 31.62 706 GLY A O 1
ATOM 2693 N N . ASP A 1 198 ? -17.362 21.744 7.074 1.00 29.85 707 ASP A N 1
ATOM 2694 C CA . ASP A 1 198 ? -16.790 21.795 8.413 1.00 31.15 707 ASP A CA 1
ATOM 2695 C C . ASP A 1 198 ? -15.557 22.682 8.502 1.00 31.76 707 ASP A C 1
ATOM 2696 O O . ASP A 1 198 ? -15.073 22.923 9.613 1.00 31.75 707 ASP A O 1
ATOM 2705 N N . ALA A 1 199 ? -15.043 23.176 7.376 1.00 32.16 708 ALA A N 1
ATOM 2706 C CA . ALA A 1 199 ? -13.888 24.059 7.372 1.00 30.75 708 ALA A CA 1
ATOM 2707 C C . ALA A 1 199 ? -14.243 25.513 7.095 1.00 31.21 708 ALA A C 1
ATOM 2708 O O . ALA A 1 199 ? -13.364 26.377 7.188 1.00 32.13 708 ALA A O 1
ATOM 2715 N N . LEU A 1 200 ? -15.495 25.803 6.755 1.00 32.34 709 LEU A N 1
ATOM 2716 C CA . LEU A 1 200 ? -15.909 27.174 6.516 1.00 35.68 709 LEU A CA 1
ATOM 2717 C C . LEU A 1 200 ? -15.972 27.957 7.826 1.00 37.73 709 LEU A C 1
ATOM 2718 O O . LEU A 1 200 ? -16.073 27.391 8.919 1.00 36.35 709 LEU A O 1
ATOM 2734 N N . LYS A 1 201 ? -15.918 29.281 7.699 1.00 38.23 710 LYS A N 1
ATOM 2735 C CA . LYS A 1 201 ? -16.167 30.166 8.825 1.00 37.64 710 LYS A CA 1
ATOM 2736 C C . LYS A 1 201 ? -17.667 30.302 9.055 1.00 37.30 710 LYS A C 1
ATOM 2737 O O . LYS A 1 201 ? -18.476 30.118 8.142 1.00 39.38 710 LYS A O 1
ATOM 2756 N N . ALA A 1 202 ? -18.035 30.629 10.291 1.00 37.09 711 ALA A N 1
ATOM 2757 C CA . ALA A 1 202 ? -19.434 30.876 10.605 1.00 35.46 711 ALA A CA 1
ATOM 2758 C C . ALA A 1 202 ? -20.040 31.837 9.589 1.00 36.07 711 ALA A C 1
ATOM 2759 O O . ALA A 1 202 ? -19.404 32.809 9.173 1.00 36.36 711 ALA A O 1
ATOM 2766 N N . PHE A 1 203 ? -21.270 31.545 9.170 1.00 37.14 712 PHE A N 1
ATOM 2767 C CA . PHE A 1 203 ? -22.038 32.369 8.242 1.00 36.98 712 PHE A CA 1
ATOM 2768 C C . PHE A 1 203 ? -21.435 32.393 6.845 1.00 35.50 712 PHE A C 1
ATOM 2769 O O . PHE A 1 203 ? -21.897 33.158 5.990 1.00 36.40 712 PHE A O 1
ATOM 2786 N N . GLN A 1 204 ? -20.425 31.573 6.587 1.00 36.00 713 GLN A N 1
ATOM 2787 C CA . GLN A 1 204 ? -19.771 31.513 5.290 1.00 38.37 713 GLN A CA 1
ATOM 2788 C C . GLN A 1 204 ? -20.440 30.470 4.403 1.00 38.50 713 GLN A C 1
ATOM 2789 O O . GLN A 1 204 ? -20.978 29.468 4.884 1.00 37.82 713 GLN A O 1
ATOM 2803 N N . SER A 1 205 ? -20.406 30.717 3.096 1.00 38.45 714 SER A N 1
ATOM 2804 C CA . SER A 1 205 ? -20.997 29.810 2.124 1.00 37.72 714 SER A CA 1
ATOM 2805 C C . SER A 1 205 ? -20.037 29.632 0.958 1.00 38.08 714 SER A C 1
ATOM 2806 O O . SER A 1 205 ? -19.025 30.329 0.838 1.00 40.19 714 SER A O 1
ATOM 2814 N N . SER A 1 206 ? -20.357 28.667 0.102 1.00 35.77 715 SER A N 1
ATOM 2815 C CA . SER A 1 206 ? -19.566 28.406 -1.088 1.00 37.64 715 SER A CA 1
ATOM 2816 C C . SER A 1 206 ? -20.477 27.814 -2.149 1.00 37.53 715 SER A C 1
ATOM 2817 O O . SER A 1 206 ? -21.399 27.058 -1.833 1.00 37.84 715 SER A O 1
ATOM 2825 N N . LEU A 1 207 ? -20.223 28.174 -3.401 1.00 36.94 716 LEU A N 1
ATOM 2826 C CA . LEU A 1 207 ? -20.980 27.668 -4.534 1.00 34.19 716 LEU A CA 1
ATOM 2827 C C . LEU A 1 207 ? -20.033 26.934 -5.469 1.00 34.79 716 LEU A C 1
ATOM 2828 O O . LEU A 1 207 ? -18.918 27.398 -5.729 1.00 35.73 716 LEU A O 1
ATOM 2844 N N . ILE A 1 208 ? -20.474 25.776 -5.953 1.00 35.66 717 ILE A N 1
ATOM 2845 C CA . ILE A 1 208 ? -19.716 24.974 -6.905 1.00 32.45 717 ILE A CA 1
ATOM 2846 C C . ILE A 1 208 ? -20.651 24.631 -8.052 1.00 30.90 717 ILE A C 1
ATOM 2847 O O . ILE A 1 208 ? -21.731 24.069 -7.829 1.00 29.94 717 ILE A O 1
ATOM 2863 N N . VAL A 1 209 ? -20.242 24.962 -9.271 1.00 32.12 718 VAL A N 1
ATOM 2864 C CA . VAL A 1 209 ? -21.084 24.823 -10.449 1.00 32.61 718 VAL A CA 1
ATOM 2865 C C . VAL A 1 209 ? -20.402 23.871 -11.421 1.00 31.38 718 VAL A C 1
ATOM 2866 O O . VAL A 1 209 ? -19.199 23.990 -11.679 1.00 32.08 718 VAL A O 1
ATOM 2879 N N . THR A 1 210 ? -21.171 22.919 -11.943 1.00 31.71 719 THR A N 1
ATOM 2880 C CA . THR A 1 210 ? -20.681 21.953 -12.911 1.00 31.85 719 THR A CA 1
ATOM 2881 C C . THR A 1 210 ? -21.777 21.721 -13.942 1.00 31.99 719 THR A C 1
ATOM 2882 O O . THR A 1 210 ? -22.899 22.216 -13.806 1.00 32.46 719 THR A O 1
ATOM 2893 N N . ASP A 1 211 ? -21.445 20.965 -14.989 1.00 33.35 720 ASP A N 1
ATOM 2894 C CA . ASP A 1 211 ? -22.410 20.753 -16.064 1.00 34.33 720 ASP A CA 1
ATOM 2895 C C . ASP A 1 211 ? -23.687 20.107 -15.543 1.00 34.33 720 ASP A C 1
ATOM 2896 O O . ASP A 1 211 ? -24.788 20.431 -16.004 1.00 36.73 720 ASP A O 1
ATOM 2905 N N . ASN A 1 212 ? -23.566 19.203 -14.570 1.00 33.08 721 ASN A N 1
ATOM 2906 C CA . ASN A 1 212 ? -24.688 18.375 -14.152 1.00 32.42 721 ASN A CA 1
ATOM 2907 C C . ASN A 1 212 ? -25.048 18.510 -12.678 1.00 31.99 721 ASN A C 1
ATOM 2908 O O . ASN A 1 212 ? -26.014 17.875 -12.237 1.00 32.09 721 ASN A O 1
ATOM 2919 N N . LEU A 1 213 ? -24.306 19.298 -11.901 1.00 30.90 722 LEU A N 1
ATOM 2920 C CA . LEU A 1 213 ? -24.693 19.614 -10.536 1.00 30.33 722 LEU A CA 1
ATOM 2921 C C . LEU A 1 213 ? -24.418 21.081 -10.246 1.00 31.17 722 LEU A C 1
ATOM 2922 O O . LEU A 1 213 ? -23.537 21.700 -10.849 1.00 30.80 722 LEU A O 1
ATOM 2938 N N . VAL A 1 214 ? -25.170 21.616 -9.290 1.00 32.87 723 VAL A N 1
ATOM 2939 C CA . VAL A 1 214 ? -24.832 22.854 -8.602 1.00 31.22 723 VAL A CA 1
ATOM 2940 C C . VAL A 1 214 ? -24.894 22.568 -7.110 1.00 31.11 723 VAL A C 1
ATOM 2941 O O . VAL A 1 214 ? -25.859 21.959 -6.635 1.00 30.71 723 VAL A O 1
ATOM 2954 N N . ILE A 1 215 ? -23.865 22.985 -6.377 1.00 31.18 724 ILE A N 1
ATOM 2955 C CA . ILE A 1 215 ? -23.726 22.639 -4.969 1.00 31.33 724 ILE A CA 1
ATOM 2956 C C . ILE A 1 215 ? -23.510 23.910 -4.161 1.00 30.12 724 ILE A C 1
ATOM 2957 O O . ILE A 1 215 ? -22.668 24.741 -4.517 1.00 30.25 724 ILE A O 1
ATOM 2973 N N . SER A 1 216 ? -24.264 24.051 -3.072 1.00 31.43 725 SER A N 1
ATOM 2974 C CA . SER A 1 216 ? -24.062 25.109 -2.090 1.00 33.03 725 SER A CA 1
ATOM 2975 C C . SER A 1 216 ? -23.788 24.469 -0.740 1.00 30.19 725 SER A C 1
ATOM 2976 O O . SER A 1 216 ? -24.542 23.596 -0.298 1.00 29.95 725 SER A O 1
ATOM 2984 N N . ILE A 1 217 ? -22.709 24.897 -0.094 1.00 30.27 726 ILE A N 1
ATOM 2985 C CA . ILE A 1 217 ? -22.362 24.452 1.248 1.00 30.97 726 ILE A CA 1
ATOM 2986 C C . ILE A 1 217 ? -22.324 25.681 2.141 1.00 31.53 726 ILE A C 1
ATOM 2987 O O . ILE A 1 217 ? -21.673 26.679 1.809 1.00 32.08 726 ILE A O 1
ATOM 3003 N N . GLN A 1 218 ? -23.021 25.604 3.267 1.00 32.28 727 GLN A N 1
ATOM 3004 C CA . GLN A 1 218 ? -23.268 26.749 4.125 1.00 32.43 727 GLN A CA 1
ATOM 3005 C C . GLN A 1 218 ? -23.085 26.315 5.567 1.00 33.62 727 GLN A C 1
ATOM 3006 O O . GLN A 1 218 ? -23.440 25.189 5.929 1.00 32.31 727 GLN A O 1
ATOM 3020 N N . ARG A 1 219 ? -22.524 27.199 6.387 1.00 34.38 728 ARG A N 1
ATOM 3021 C CA . ARG A 1 219 ? -22.276 26.891 7.788 1.00 33.76 728 ARG A CA 1
ATOM 3022 C C . ARG A 1 219 ? -22.889 27.969 8.668 1.00 34.05 728 ARG A C 1
ATOM 3023 O O . ARG A 1 219 ? -22.690 29.163 8.424 1.00 36.76 728 ARG A O 1
ATOM 3044 N N . GLU A 1 220 ? -23.622 27.542 9.698 1.00 34.24 729 GLU A N 1
ATOM 3045 C CA . GLU A 1 220 ? -24.350 28.441 10.581 1.00 35.33 729 GLU A CA 1
ATOM 3046 C C . GLU A 1 220 ? -24.230 27.935 12.013 1.00 33.96 729 GLU A C 1
ATOM 3047 O O . GLU A 1 220 ? -24.235 26.716 12.237 1.00 34.89 729 GLU A O 1
ATOM 3059 N N . PRO A 1 221 ? -24.133 28.828 13.000 1.00 34.00 730 PRO A N 1
ATOM 3060 C CA . PRO A 1 221 ? -24.123 28.368 14.394 1.00 34.95 730 PRO A CA 1
ATOM 3061 C C . PRO A 1 221 ? -25.490 27.847 14.798 1.00 35.42 730 PRO A C 1
ATOM 3062 O O . PRO A 1 221 ? -26.520 28.441 14.473 1.00 35.41 730 PRO A O 1
ATOM 3073 N N . VAL A 1 222 ? -25.495 26.734 15.533 1.00 35.90 731 VAL A N 1
ATOM 3074 C CA . VAL A 1 222 ? -26.759 26.100 15.893 1.00 34.27 731 VAL A CA 1
ATOM 3075 C C . VAL A 1 222 ? -27.638 27.038 16.708 1.00 33.60 731 VAL A C 1
ATOM 3076 O O . VAL A 1 222 ? -28.870 26.983 16.613 1.00 36.70 731 VAL A O 1
ATOM 3089 N N . SER A 1 223 ? -27.038 27.907 17.514 1.00 34.98 732 SER A N 1
ATOM 3090 C CA . SER A 1 223 ? -27.803 28.733 18.436 1.00 35.20 732 SER A CA 1
ATOM 3091 C C . SER A 1 223 ? -28.151 30.102 17.876 1.00 38.68 732 SER A C 1
ATOM 3092 O O . SER A 1 223 ? -28.857 30.862 18.546 1.00 43.67 732 SER A O 1
ATOM 3100 N N . ALA A 1 224 ? -27.673 30.441 16.685 1.00 37.71 733 ALA A N 1
ATOM 3101 C CA . ALA A 1 224 ? -27.970 31.734 16.086 1.00 36.00 733 ALA A CA 1
ATOM 3102 C C . ALA A 1 224 ? -27.971 31.603 14.566 1.00 36.29 733 ALA A C 1
ATOM 3103 O O . ALA A 1 224 ? -27.268 32.324 13.857 1.00 36.75 733 ALA A O 1
ATOM 3110 N N . VAL A 1 225 ? -28.760 30.662 14.045 1.00 38.48 734 VAL A N 1
ATOM 3111 C CA . VAL A 1 225 ? -28.867 30.508 12.598 1.00 38.03 734 VAL A CA 1
ATOM 3112 C C . VAL A 1 225 ? -29.353 31.829 12.014 1.00 38.77 734 VAL A C 1
ATOM 3113 O O . VAL A 1 225 ? -30.402 32.354 12.409 1.00 36.51 734 VAL A O 1
ATOM 3126 N N . SER A 1 226 ? -28.586 32.372 11.066 1.00 41.14 735 SER A N 1
ATOM 3127 C CA . SER A 1 226 ? -28.722 33.781 10.707 1.00 42.52 735 SER A CA 1
ATOM 3128 C C . SER A 1 226 ? -30.035 34.056 9.982 1.00 44.35 735 SER A C 1
ATOM 3129 O O . SER A 1 226 ? -30.823 34.908 10.408 1.00 44.59 735 SER A O 1
ATOM 3137 N N . SER A 1 227 ? -30.290 33.347 8.884 1.00 43.88 736 SER A N 1
ATOM 3138 C CA . SER A 1 227 ? -31.418 33.655 8.018 1.00 42.99 736 SER A CA 1
ATOM 3139 C C . SER A 1 227 ? -32.029 32.364 7.495 1.00 42.14 736 SER A C 1
ATOM 3140 O O . SER A 1 227 ? -31.579 31.258 7.811 1.00 41.52 736 SER A O 1
ATOM 3148 N N . ASP A 1 228 ? -33.080 32.514 6.696 1.00 41.42 737 ASP A N 1
ATOM 3149 C CA . ASP A 1 228 ? -33.579 31.402 5.907 1.00 40.00 737 ASP A CA 1
ATOM 3150 C C . ASP A 1 228 ? -32.542 31.031 4.856 1.00 38.44 737 ASP A C 1
ATOM 3151 O O . ASP A 1 228 ? -31.793 31.882 4.369 1.00 41.95 737 ASP A O 1
ATOM 3160 N N . ILE A 1 229 ? -32.485 29.748 4.519 1.00 37.65 738 ILE A N 1
ATOM 3161 C CA . ILE A 1 229 ? -31.615 29.262 3.455 1.00 38.81 738 ILE A CA 1
ATOM 3162 C C . ILE A 1 229 ? -32.433 29.167 2.175 1.00 38.59 738 ILE A C 1
ATOM 3163 O O . ILE A 1 229 ? -33.438 28.446 2.121 1.00 36.92 738 ILE A O 1
ATOM 3179 N N . THR A 1 230 ? -32.006 29.891 1.146 1.00 36.18 739 THR A N 1
ATOM 3180 C CA . THR A 1 230 ? -32.527 29.717 -0.199 1.00 37.81 739 THR A CA 1
ATOM 3181 C C . THR A 1 230 ? -31.404 29.224 -1.101 1.00 38.33 739 THR A C 1
ATOM 3182 O O . THR A 1 230 ? -30.219 29.419 -0.817 1.00 38.18 739 THR A O 1
ATOM 3193 N N . PHE A 1 231 ? -31.793 28.586 -2.198 1.00 37.85 740 PHE A N 1
ATOM 3194 C CA . PHE A 1 231 ? -30.838 27.960 -3.101 1.00 35.52 740 PHE A CA 1
ATOM 3195 C C . PHE A 1 231 ? -31.566 27.471 -4.344 1.00 36.83 740 PHE A C 1
ATOM 3196 O O . PHE A 1 231 ? -32.695 26.978 -4.241 1.00 36.09 740 PHE A O 1
ATOM 3213 N N . PRO A 1 232 ? -30.969 27.590 -5.540 1.00 39.09 741 PRO A N 1
ATOM 3214 C CA . PRO A 1 232 ? -29.676 28.213 -5.831 1.00 39.36 741 PRO A CA 1
ATOM 3215 C C . PRO A 1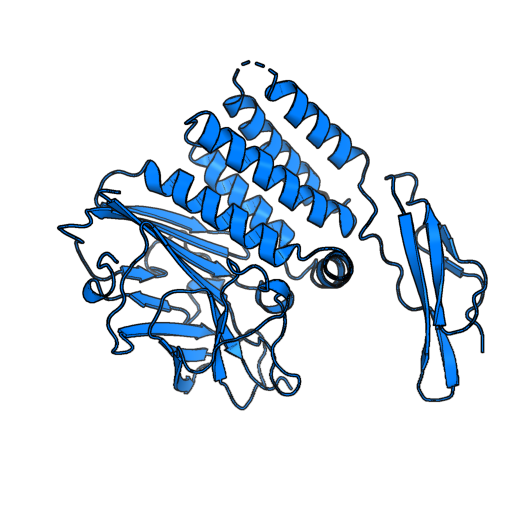 232 ? -29.823 29.698 -6.118 1.00 42.45 741 PRO A C 1
ATOM 3216 O O . PRO A 1 232 ? -30.804 30.100 -6.737 1.00 44.21 741 PRO A O 1
ATOM 3227 N N . MET A 1 233 ? -28.863 30.502 -5.671 1.00 46.47 742 MET A N 1
ATOM 3228 C CA . MET A 1 233 ? -28.888 31.940 -5.922 1.00 48.41 742 MET A CA 1
ATOM 3229 C C . MET A 1 233 ? -28.430 32.185 -7.354 1.00 48.73 742 MET A C 1
ATOM 3230 O O . MET A 1 233 ? -27.237 32.125 -7.659 1.00 49.42 742 MET A O 1
ATOM 3244 N N . ARG A 1 234 ? -29.389 32.465 -8.239 1.00 48.76 743 ARG A N 1
ATOM 3245 C CA . ARG A 1 234 ? -29.073 32.650 -9.650 1.00 49.08 743 ARG A CA 1
ATOM 3246 C C . ARG A 1 234 ? -28.346 33.963 -9.906 1.00 51.55 743 ARG A C 1
ATOM 3247 O O . ARG A 1 234 ? -27.586 34.068 -10.875 1.00 53.80 743 ARG A O 1
ATOM 3268 N N . GLY A 1 235 ? -28.571 34.972 -9.063 1.00 50.62 744 GLY A N 1
ATOM 3269 C CA . GLY A 1 235 ? -27.916 36.254 -9.271 1.00 51.42 744 GLY A CA 1
ATOM 3270 C C . GLY A 1 235 ? -26.411 36.133 -9.399 1.00 53.76 744 GLY A C 1
ATOM 3271 O O . GLY A 1 235 ? -25.797 36.769 -10.259 1.00 55.76 744 GLY A O 1
ATOM 3275 N N . ARG A 1 236 ? -25.796 35.314 -8.547 1.00 53.92 745 ARG A N 1
ATOM 3276 C CA . ARG A 1 236 ? -24.355 35.102 -8.574 1.00 54.15 745 ARG A CA 1
ATOM 3277 C C . ARG A 1 236 ? -23.874 34.760 -9.979 1.00 56.11 745 ARG A C 1
ATOM 3278 O O . ARG A 1 236 ? -24.177 33.679 -10.493 1.00 53.60 745 ARG A O 1
ATOM 3299 N N . ARG A 1 237 ? -23.137 35.671 -10.616 1.00 58.82 746 ARG A N 1
ATOM 3300 C CA . ARG A 1 237 ? -22.484 35.322 -11.871 1.00 59.62 746 ARG A CA 1
ATOM 3301 C C . ARG A 1 237 ? -21.498 34.187 -11.620 1.00 60.85 746 ARG A C 1
ATOM 3302 O O . ARG A 1 237 ? -20.835 34.134 -10.579 1.00 59.66 746 ARG A O 1
ATOM 3323 N N . GLY A 1 238 ? -21.413 33.271 -12.585 1.00 57.46 747 GLY A N 1
ATOM 3324 C CA . GLY A 1 238 ? -20.829 31.961 -12.398 1.00 50.60 747 GLY A CA 1
ATOM 3325 C C . GLY A 1 238 ? -21.859 30.849 -12.449 1.00 48.08 747 GLY A C 1
ATOM 3326 O O . GLY A 1 238 ? -21.518 29.712 -12.796 1.00 48.73 747 GLY A O 1
ATOM 3330 N N . MET A 1 239 ? -23.111 31.161 -12.119 1.00 48.78 748 MET A N 1
ATOM 3331 C CA . MET A 1 239 ? -24.184 30.181 -12.201 1.00 47.69 748 MET A CA 1
ATOM 3332 C C . MET A 1 239 ? -24.367 29.697 -13.635 1.00 46.51 748 MET A C 1
ATOM 3333 O O . MET A 1 239 ? -24.517 30.499 -14.562 1.00 45.68 748 MET A O 1
ATOM 3347 N N . LYS A 1 240 ? -24.361 28.378 -13.810 1.00 45.02 749 LYS A N 1
ATOM 3348 C CA . LYS A 1 240 ? -24.551 27.796 -15.129 1.00 44.00 749 LYS A CA 1
ATOM 3349 C C . LYS A 1 240 ? -25.885 28.240 -15.719 1.00 41.83 749 LYS A C 1
ATOM 3350 O O . LYS A 1 240 ? -26.791 28.700 -15.019 1.00 40.90 749 LYS A O 1
ATOM 3369 N N . ASP A 1 241 ? -25.992 28.099 -17.039 1.00 45.39 750 ASP A N 1
ATOM 3370 C CA . ASP A 1 241 ? -27.206 28.497 -17.740 1.00 44.07 750 ASP A CA 1
ATOM 3371 C C . ASP A 1 241 ? -28.382 27.612 -17.347 1.00 42.42 750 ASP A C 1
ATOM 3372 O O . ASP A 1 241 ? -29.477 28.108 -17.056 1.00 43.40 750 ASP A O 1
ATOM 3381 N N . TRP A 1 242 ? -28.174 26.293 -17.317 1.00 41.59 751 TRP A N 1
ATOM 3382 C CA . TRP A 1 242 ? -29.287 25.384 -17.066 1.00 39.53 751 TRP A CA 1
ATOM 3383 C C . TRP A 1 242 ? -29.959 25.644 -15.724 1.00 39.12 751 TRP A C 1
ATOM 3384 O O . TRP A 1 242 ? -31.075 25.165 -15.500 1.00 39.59 751 TRP A O 1
ATOM 3405 N N . VAL A 1 243 ? -29.312 26.391 -14.834 1.00 39.29 752 VAL A N 1
ATOM 3406 C CA . VAL A 1 243 ? -29.906 26.795 -13.567 1.00 39.28 752 VAL A CA 1
ATOM 3407 C C . VAL A 1 243 ? -30.516 28.186 -13.660 1.00 42.19 752 VAL A C 1
ATOM 3408 O O . VAL A 1 243 ? -31.625 28.421 -13.178 1.00 42.46 752 VAL A O 1
ATOM 3421 N N . ARG A 1 244 ? -29.799 29.123 -14.275 1.00 42.11 753 ARG A N 1
ATOM 3422 C CA . ARG A 1 244 ? -30.316 30.478 -14.413 1.00 43.45 753 ARG A CA 1
ATOM 3423 C C . ARG A 1 244 ? -31.650 30.474 -15.152 1.00 44.69 753 ARG A C 1
ATOM 3424 O O . ARG A 1 244 ? -32.660 30.968 -14.638 1.00 45.35 753 ARG A O 1
ATOM 3445 N N . HIS A 1 245 ? -31.678 29.899 -16.358 1.00 45.23 754 HIS A N 1
ATOM 3446 C CA . HIS A 1 245 ? -32.913 29.777 -17.126 1.00 44.44 754 HIS A CA 1
ATOM 3447 C C . HIS A 1 245 ? -33.751 28.607 -16.624 1.00 42.81 754 HIS A C 1
ATOM 3448 O O . HIS A 1 245 ? -34.212 27.781 -17.419 1.00 43.88 754 HIS A O 1
ATOM 3462 N N . SER A 1 246 ? -33.955 28.527 -15.313 1.00 40.71 755 SER A N 1
ATOM 3463 C CA . SER A 1 246 ? -34.687 27.421 -14.718 1.00 39.39 755 SER A CA 1
ATOM 3464 C C . SER A 1 246 ? -35.476 27.939 -13.527 1.00 40.49 755 SER A C 1
ATOM 3465 O O . SER A 1 246 ? -35.334 29.092 -13.110 1.00 41.39 755 SER A O 1
ATOM 3473 N N . GLU A 1 247 ? -36.305 27.058 -12.971 1.00 38.55 756 GLU A N 1
ATOM 3474 C CA . GLU A 1 247 ? -37.191 27.410 -11.875 1.00 37.29 756 GLU A CA 1
ATOM 3475 C C . GLU A 1 247 ? -36.912 26.654 -10.582 1.00 36.65 756 GLU A C 1
ATOM 3476 O O . GLU A 1 247 ? -37.539 26.966 -9.563 1.00 35.22 756 GLU A O 1
ATOM 3488 N N . ASP A 1 248 ? -36.003 25.681 -10.588 1.00 34.71 757 ASP A N 1
ATOM 3489 C CA . ASP A 1 248 ? -35.682 24.952 -9.369 1.00 32.94 757 ASP A CA 1
ATOM 3490 C C . ASP A 1 248 ? -35.273 25.918 -8.267 1.00 33.55 757 ASP A C 1
ATOM 3491 O O . ASP A 1 248 ? -34.528 26.873 -8.502 1.00 35.52 757 ASP A O 1
ATOM 3500 N N . ARG A 1 249 ? -35.761 25.670 -7.056 1.00 33.74 758 ARG A N 1
ATOM 3501 C CA . ARG A 1 249 ? -35.295 26.448 -5.920 1.00 34.33 758 ARG A CA 1
ATOM 3502 C C . ARG A 1 249 ? -35.641 25.736 -4.624 1.00 33.77 758 ARG A C 1
ATOM 3503 O O . ARG A 1 249 ? -36.600 24.965 -4.550 1.00 34.49 758 ARG A O 1
ATOM 3524 N N . LEU A 1 250 ? -34.832 26.013 -3.609 1.00 34.36 759 LEU A N 1
ATOM 3525 C CA . LEU A 1 250 ? -35.071 25.581 -2.243 1.00 34.41 759 LEU A CA 1
ATOM 3526 C C . LEU A 1 250 ? -35.381 26.811 -1.404 1.00 34.03 759 LEU A C 1
ATOM 3527 O O . LEU A 1 250 ? -34.707 27.837 -1.533 1.00 34.62 759 LEU A O 1
ATOM 3543 N N . PHE A 1 251 ? -36.411 26.718 -0.569 1.00 34.45 760 PHE A N 1
ATOM 3544 C CA . PHE A 1 251 ? -36.581 27.636 0.550 1.00 35.77 760 PHE A CA 1
ATOM 3545 C C . PHE A 1 251 ? -36.596 26.809 1.826 1.00 35.43 760 PHE A C 1
ATOM 3546 O O . PHE A 1 251 ? -37.455 25.937 1.997 1.00 34.94 760 PHE A O 1
ATOM 3563 N N . LEU A 1 252 ? -35.638 27.074 2.708 1.00 35.53 761 LEU A N 1
ATOM 3564 C CA . LEU A 1 252 ? -35.481 26.324 3.952 1.00 36.96 761 LEU A CA 1
ATOM 3565 C C . LEU A 1 252 ? -35.576 27.290 5.122 1.00 38.64 761 LEU A C 1
ATOM 3566 O O . LEU A 1 252 ? -34.578 27.945 5.473 1.00 38.46 761 LEU A O 1
ATOM 3582 N N . PRO A 1 253 ? -36.743 27.427 5.749 1.00 38.34 762 PRO A N 1
ATOM 3583 C CA . PRO A 1 253 ? -36.867 28.373 6.862 1.00 39.49 762 PRO A CA 1
ATOM 3584 C C . PRO A 1 253 ? -35.903 28.030 7.985 1.00 39.52 762 PRO A C 1
ATOM 3585 O O . PRO A 1 253 ? -35.703 26.861 8.322 1.00 40.31 762 PRO A O 1
ATOM 3596 N N . LYS A 1 254 ? -35.298 29.070 8.565 1.00 41.04 763 LYS A N 1
ATOM 3597 C CA . LYS A 1 254 ? -34.431 28.876 9.721 1.00 41.24 763 LYS A CA 1
ATOM 3598 C C . LYS A 1 254 ? -35.133 28.109 10.833 1.00 41.99 763 LYS A C 1
ATOM 3599 O O . LYS A 1 254 ? -34.465 27.469 11.655 1.00 44.52 763 LYS A O 1
ATOM 3618 N N . GLU A 1 255 ? -36.466 28.150 10.872 1.00 43.40 764 GLU A N 1
ATOM 3619 C CA . GLU A 1 255 ? -37.213 27.418 11.887 1.00 43.33 764 GLU A CA 1
ATOM 3620 C C . GLU A 1 255 ? -36.991 25.913 11.790 1.00 42.57 764 GLU A C 1
ATOM 3621 O O . GLU A 1 255 ? -37.209 25.200 12.776 1.00 42.46 764 GLU A O 1
ATOM 3633 N N . VAL A 1 256 ? -36.553 25.415 10.633 1.00 43.15 765 VAL A N 1
ATOM 3634 C CA . VAL A 1 256 ? -36.319 23.982 10.494 1.00 42.71 765 VAL A CA 1
ATOM 3635 C C . VAL A 1 256 ? -35.018 23.565 11.169 1.00 41.09 765 VAL A C 1
ATOM 3636 O O . VAL A 1 256 ? -34.900 22.429 11.644 1.00 42.40 765 VAL A O 1
ATOM 3649 N N . LEU A 1 257 ? -34.030 24.458 11.222 1.00 41.58 766 LEU A N 1
ATOM 3650 C CA . LEU A 1 257 ? -32.706 24.128 11.749 1.00 41.71 766 LEU A CA 1
ATOM 3651 C C . LEU A 1 257 ? -32.768 24.166 13.273 1.00 42.50 766 LEU A C 1
ATOM 3652 O O . LEU A 1 257 ? -32.410 25.146 13.930 1.00 44.00 766 LEU A O 1
ATOM 3668 N N . SER A 1 258 ? -33.242 23.057 13.833 1.00 45.08 767 SER A N 1
ATOM 3669 C CA . SER A 1 258 ? -33.352 22.863 15.269 1.00 45.78 767 SER A CA 1
ATOM 3670 C C . SER A 1 258 ? -32.899 21.448 15.588 1.00 46.58 767 SER A C 1
ATOM 3671 O O . SER A 1 258 ? -33.047 20.539 14.768 1.00 45.65 767 SER A O 1
ATOM 3679 N N . LEU A 1 259 ? -32.355 21.264 16.786 1.00 49.14 768 LEU A N 1
ATOM 3680 C CA . LEU A 1 259 ? -31.630 20.044 17.109 1.00 50.65 768 LEU A CA 1
ATOM 3681 C C . LEU A 1 259 ? -32.541 18.969 17.690 1.00 53.32 768 LEU A C 1
ATOM 3682 O O . LEU A 1 259 ? -33.498 19.258 18.413 1.00 55.90 768 LEU A O 1
ATOM 3698 N N . SER A 1 260 ? -32.220 17.716 17.362 1.00 54.66 769 SER A N 1
ATOM 3699 C CA . SER A 1 260 ? -32.978 16.553 17.809 1.00 54.37 769 SER A CA 1
ATOM 3700 C C . SER A 1 260 ? -32.615 16.181 19.244 1.00 57.83 769 SER A C 1
ATOM 3701 O O . SER A 1 260 ? -31.490 15.764 19.524 1.00 59.33 769 SER A O 1
ATOM 3707 N N . SER A 1 302 ? -20.765 20.104 15.705 1.00 40.58 811 SER A N 1
ATOM 3708 C CA . SER A 1 302 ? -21.753 19.943 16.769 1.00 43.68 811 SER A CA 1
ATOM 3709 C C . SER A 1 302 ? -22.327 21.292 17.189 1.00 42.66 811 SER A C 1
ATOM 3710 O O . SER A 1 302 ? -23.531 21.429 17.418 1.00 42.62 811 SER A O 1
ATOM 3717 N N . SER A 1 303 ? -21.455 22.288 17.298 1.00 40.91 812 SER A N 1
ATOM 3718 C CA . SER A 1 303 ? -21.869 23.652 17.585 1.00 38.63 812 SER A CA 1
ATOM 3719 C C . SER A 1 303 ? -22.233 24.435 16.327 1.00 37.33 812 SER A C 1
ATOM 3720 O O . SER A 1 303 ? -22.631 25.599 16.435 1.00 36.89 812 SER A O 1
ATOM 3728 N N . TYR A 1 304 ? -22.116 23.826 15.145 1.00 36.68 813 TYR A N 1
ATOM 3729 C CA . TYR A 1 304 ? -22.437 24.480 13.884 1.00 35.40 813 TYR A CA 1
ATOM 3730 C C . TYR A 1 304 ? -23.263 23.552 13.006 1.00 33.49 813 TYR A C 1
ATOM 3731 O O . TYR A 1 304 ? -23.061 22.334 13.007 1.00 32.69 813 TYR A O 1
ATOM 3749 N N . PHE A 1 305 ? -24.195 24.139 12.260 1.00 34.09 814 PHE A N 1
ATOM 3750 C CA . PHE A 1 305 ? -24.902 23.438 11.199 1.00 33.89 814 PHE A CA 1
ATOM 3751 C C . PHE A 1 305 ? -24.110 23.583 9.905 1.00 32.40 814 PHE A C 1
ATOM 3752 O O . PHE A 1 305 ? -23.791 24.703 9.494 1.00 33.21 814 PHE A O 1
ATOM 3769 N N . VAL A 1 306 ? -23.797 22.463 9.267 1.00 30.75 815 VAL A N 1
ATOM 3770 C CA . VAL A 1 306 ? -23.359 22.461 7.877 1.00 32.55 815 VAL A CA 1
ATOM 3771 C C . VAL A 1 306 ? -24.575 22.108 7.033 1.00 32.44 815 VAL A C 1
ATOM 3772 O O . VAL A 1 306 ? -25.153 21.025 7.186 1.00 32.20 815 VAL A O 1
ATOM 3785 N N . ILE A 1 307 ? -24.981 23.028 6.165 1.00 30.83 816 ILE A N 1
ATOM 3786 C CA . ILE A 1 307 ? -26.142 22.848 5.305 1.00 30.96 816 ILE A CA 1
ATOM 3787 C C . ILE A 1 307 ? -25.644 22.727 3.876 1.00 29.92 816 ILE A C 1
ATOM 3788 O O . ILE A 1 307 ? -25.059 23.672 3.330 1.00 30.30 816 ILE A O 1
ATOM 3804 N N . GLY A 1 308 ? -25.868 21.569 3.266 1.00 30.19 817 GLY A N 1
ATOM 3805 C CA . GLY A 1 308 ? -25.523 21.361 1.875 1.00 30.06 817 GLY A CA 1
ATOM 3806 C C . GLY A 1 308 ? -26.748 21.125 0.998 1.00 26.97 817 GLY A C 1
ATOM 3807 O O . GLY A 1 308 ? -27.612 20.325 1.341 1.00 25.37 817 GLY A O 1
ATOM 3811 N N . ALA A 1 309 ? -26.807 21.828 -0.130 1.00 27.25 818 ALA A N 1
ATOM 3812 C CA . ALA A 1 309 ? -27.873 21.642 -1.108 1.00 28.00 818 ALA A CA 1
ATOM 3813 C C . ALA A 1 309 ? -27.240 21.283 -2.442 1.00 28.76 818 ALA A C 1
ATOM 3814 O O . ALA A 1 309 ? -26.312 21.963 -2.894 1.00 29.88 818 ALA A O 1
ATOM 3821 N N . VAL A 1 310 ? -27.723 20.207 -3.056 1.00 28.02 819 VAL A N 1
ATOM 3822 C CA . VAL A 1 310 ? -27.266 19.781 -4.371 1.00 29.69 819 VAL A CA 1
ATOM 3823 C C . VAL A 1 310 ? -28.471 19.687 -5.293 1.00 28.95 819 VAL A C 1
ATOM 3824 O O . VAL A 1 310 ? -29.448 18.998 -4.976 1.00 28.23 819 VAL A O 1
ATOM 3837 N N . LEU A 1 311 ? -28.400 20.380 -6.424 1.00 29.07 820 LEU A N 1
ATOM 3838 C CA . LEU A 1 311 ? -29.378 20.262 -7.498 1.00 29.97 820 LEU A CA 1
ATOM 3839 C C . LEU A 1 311 ? -28.725 19.468 -8.624 1.00 28.72 820 LEU A C 1
ATOM 3840 O O . LEU A 1 311 ? -27.835 19.979 -9.313 1.00 29.15 820 LEU A O 1
ATOM 3856 N N . TYR A 1 312 ? -29.146 18.216 -8.798 1.00 29.53 821 TYR A N 1
ATOM 3857 C CA . TYR A 1 312 ? -28.643 17.385 -9.884 1.00 29.50 821 TYR A CA 1
ATOM 3858 C C . TYR A 1 312 ? -29.498 17.599 -11.125 1.00 30.01 821 TYR A C 1
ATOM 3859 O O . TYR A 1 312 ? -30.729 17.511 -11.066 1.00 29.65 821 TYR A O 1
ATOM 3877 N N . ARG A 1 313 ? -28.836 17.869 -12.245 1.00 30.89 822 ARG A N 1
ATOM 3878 C CA . ARG A 1 313 ? -29.544 18.067 -13.502 1.00 31.13 822 ARG A CA 1
ATOM 3879 C C . ARG A 1 313 ? -30.117 16.756 -14.025 1.00 31.19 822 ARG A C 1
ATOM 3880 O O . ARG A 1 313 ? -31.284 16.693 -14.431 1.00 33.23 822 ARG A O 1
ATOM 3901 N N . THR A 1 314 ? -29.313 15.693 -14.010 1.00 30.97 823 THR A N 1
ATOM 3902 C CA . THR A 1 314 ? -29.659 14.448 -14.676 1.00 31.97 823 THR A CA 1
ATOM 3903 C C . THR A 1 314 ? -29.767 13.239 -13.754 1.00 31.29 823 THR A C 1
ATOM 3904 O O . THR A 1 314 ? -30.161 12.166 -14.226 1.00 30.95 823 THR A O 1
ATOM 3915 N N . LEU A 1 315 ? -29.440 13.372 -12.466 1.00 29.45 824 LEU A N 1
ATOM 3916 C CA . LEU A 1 315 ? -29.341 12.197 -11.601 1.00 29.24 824 LEU A CA 1
ATOM 3917 C C . LEU A 1 315 ? -30.621 11.370 -11.596 1.00 30.51 824 LEU A C 1
ATOM 3918 O O . LEU A 1 315 ? -30.571 10.153 -11.378 1.00 29.43 824 LEU A O 1
ATOM 3934 N N . GLY A 1 316 ? -31.772 12.001 -11.824 1.00 31.84 825 GLY A N 1
ATOM 3935 C CA . GLY A 1 316 ? -33.027 11.270 -11.763 1.00 31.05 825 GLY A CA 1
ATOM 3936 C C . GLY A 1 316 ? -33.068 10.056 -12.670 1.00 31.19 825 GLY A C 1
ATOM 3937 O O . GLY A 1 316 ? -33.814 9.108 -12.403 1.00 32.86 825 GLY A O 1
ATOM 3941 N N . LEU A 1 317 ? -32.269 10.056 -13.736 1.00 31.78 826 LEU A N 1
ATOM 3942 C CA . LEU A 1 317 ? -32.288 8.973 -14.711 1.00 31.16 826 LEU A CA 1
ATOM 3943 C C . LEU A 1 317 ? -31.731 7.656 -14.180 1.00 31.61 826 LEU A C 1
ATOM 3944 O O . LEU A 1 317 ? -31.916 6.627 -14.839 1.00 33.62 826 LEU A O 1
ATOM 3960 N N . ILE A 1 318 ? -31.057 7.646 -13.029 1.00 31.49 827 ILE A N 1
ATOM 3961 C CA . ILE A 1 318 ? -30.377 6.433 -12.582 1.00 31.77 827 ILE A CA 1
ATOM 3962 C C . ILE A 1 318 ? -30.622 6.155 -11.104 1.00 32.15 827 ILE A C 1
ATOM 3963 O O . ILE A 1 318 ? -29.932 5.327 -10.499 1.00 33.25 827 ILE A O 1
ATOM 3979 N N . LEU A 1 319 ? -31.586 6.837 -10.505 1.00 30.89 828 LEU A N 1
ATOM 3980 C CA . LEU A 1 319 ? -31.929 6.532 -9.127 1.00 32.52 828 LEU A CA 1
ATOM 3981 C C . LEU A 1 319 ? -32.909 5.366 -9.077 1.00 34.22 828 LEU A C 1
ATOM 3982 O O . LEU A 1 319 ? -33.619 5.098 -10.050 1.00 34.27 828 LEU A O 1
ATOM 3998 N N . PRO A 1 320 ? -32.958 4.646 -7.959 1.00 33.24 829 PRO A N 1
ATOM 3999 C CA . PRO A 1 320 ? -33.999 3.634 -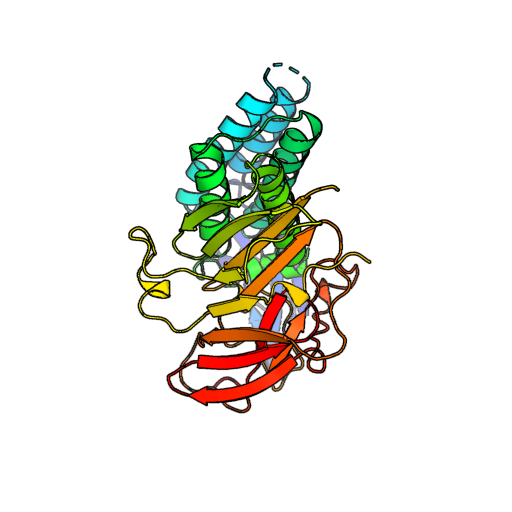7.781 1.00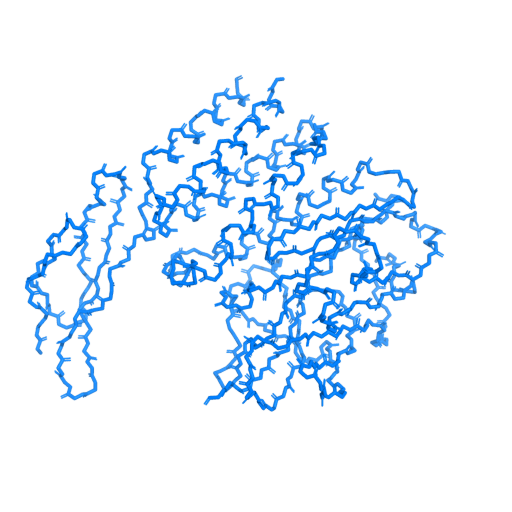 32.84 829 PRO A CA 1
ATOM 4000 C C . PRO A 1 320 ? -35.362 4.198 -8.137 1.00 34.42 829 PRO A C 1
ATOM 4001 O O . PRO A 1 320 ? -35.796 5.211 -7.568 1.00 34.04 829 PRO A O 1
ATOM 4012 N N . PRO A 1 321 ? -36.060 3.584 -9.087 1.00 35.81 830 PRO A N 1
ATOM 4013 C CA . PRO A 1 321 ? -37.291 4.179 -9.618 1.00 37.05 830 PRO A CA 1
ATOM 4014 C C . PRO A 1 321 ? -38.473 3.950 -8.693 1.00 38.18 830 PRO A C 1
ATOM 4015 O O . PRO A 1 321 ? -38.432 3.071 -7.819 1.00 36.62 830 PRO A O 1
ATOM 4026 N N . PRO A 1 322 ? -39.548 4.713 -8.868 1.00 37.17 831 PRO A N 1
ATOM 4027 C CA . PRO A 1 322 ? -40.765 4.513 -8.076 1.00 37.37 831 PRO A CA 1
ATOM 4028 C C . PRO A 1 322 ? -41.628 3.411 -8.686 1.00 40.56 831 PRO A C 1
ATOM 4029 O O . PRO A 1 322 ? -41.273 2.797 -9.689 1.00 39.70 831 PRO A O 1
ATOM 4040 N N . ARG A 1 323 ? -42.788 3.176 -8.063 1.00 41.95 832 ARG A N 1
ATOM 4041 C CA . ARG A 1 323 ? -43.736 2.184 -8.565 1.00 41.59 832 ARG A CA 1
ATOM 4042 C C . ARG A 1 323 ? -44.008 2.454 -10.043 1.00 40.60 832 ARG A C 1
ATOM 4043 O O . ARG A 1 323 ? -43.858 3.592 -10.505 1.00 38.80 832 ARG A O 1
ATOM 4064 N N . PRO A 1 324 ? -44.413 1.444 -10.808 1.00 41.15 833 PRO A N 1
ATOM 4065 C CA . PRO A 1 324 ? -44.278 1.502 -12.279 1.00 41.55 833 PRO A CA 1
ATOM 4066 C C . PRO A 1 324 ? -44.994 2.684 -12.912 1.00 43.20 833 PRO A C 1
ATOM 4067 O O . PRO A 1 324 ? -44.385 3.383 -13.737 1.00 44.32 833 PRO A O 1
ATOM 4078 N N . PRO A 1 325 ? -46.279 2.935 -12.608 1.00 41.88 834 PRO A N 1
ATOM 4079 C CA . PRO A 1 325 ? -46.962 4.038 -13.317 1.00 37.40 834 PRO A CA 1
ATOM 4080 C C . PRO A 1 325 ? -46.154 5.325 -13.329 1.00 37.47 834 PRO A C 1
ATOM 4081 O O . PRO A 1 325 ? -46.102 6.021 -14.351 1.00 38.10 834 PRO A O 1
ATOM 4092 N N . LEU A 1 326 ? -45.484 5.634 -12.225 1.00 35.67 835 LEU A N 1
ATOM 4093 C CA . LEU A 1 326 ? -44.728 6.865 -12.109 1.00 34.57 835 LEU A CA 1
ATOM 4094 C C . LEU A 1 326 ? -43.275 6.644 -12.517 1.00 36.33 835 LEU A C 1
ATOM 4095 O O . LEU A 1 326 ? -42.842 5.531 -12.825 1.00 37.54 835 LEU A O 1
ATOM 4111 N N . ALA A 1 327 ? -42.511 7.731 -12.511 1.00 37.15 836 ALA A N 1
ATOM 4112 C CA . ALA A 1 327 ? -41.103 7.720 -12.878 1.00 34.70 836 ALA A CA 1
ATOM 4113 C C . ALA A 1 327 ? -40.492 9.034 -12.421 1.00 34.89 836 ALA A C 1
ATOM 4114 O O . ALA A 1 327 ? -41.175 10.060 -12.383 1.00 34.94 836 ALA A O 1
ATOM 4121 N N . VAL A 1 328 ? -39.209 8.995 -12.069 1.00 36.01 837 VAL A N 1
ATOM 4122 C CA . VAL A 1 328 ? -38.492 10.220 -11.729 1.00 34.52 837 VAL A CA 1
ATOM 4123 C C . VAL A 1 328 ? -38.356 11.053 -12.998 1.00 34.31 837 VAL A C 1
ATOM 4124 O O . VAL A 1 328 ? -37.528 10.749 -13.864 1.00 36.72 837 VAL A O 1
ATOM 4137 N N . THR A 1 329 ? -39.165 12.106 -13.117 1.00 33.97 838 THR A N 1
ATOM 4138 C CA . THR A 1 329 ? -39.221 12.923 -14.323 1.00 33.34 838 THR A CA 1
ATOM 4139 C C . THR A 1 329 ? -38.624 14.312 -14.136 1.00 33.50 838 THR A C 1
ATOM 4140 O O . THR A 1 329 ? -38.700 15.135 -15.055 1.00 33.95 838 THR A O 1
ATOM 4151 N N . SER A 1 330 ? -38.033 14.592 -12.981 1.00 33.21 839 SER A N 1
ATOM 4152 C CA . SER A 1 330 ? -37.607 15.933 -12.617 1.00 31.32 839 SER A CA 1
ATOM 4153 C C . SER A 1 330 ? -36.114 15.972 -12.330 1.00 31.15 839 SER A C 1
ATOM 4154 O O . SER A 1 330 ? -35.439 14.943 -12.242 1.00 31.54 839 SER A O 1
ATOM 4162 N N . ARG A 1 331 ? -35.608 17.190 -12.175 1.00 31.15 840 ARG A N 1
ATOM 4163 C CA . ARG A 1 331 ? -34.337 17.375 -11.501 1.00 30.89 840 ARG A CA 1
ATOM 4164 C C . ARG A 1 331 ? -34.477 16.950 -10.042 1.00 30.03 840 ARG A C 1
ATOM 4165 O O . ARG A 1 331 ? -35.581 16.846 -9.499 1.00 31.38 840 ARG A O 1
ATOM 4186 N N . VAL A 1 332 ? -33.339 16.695 -9.407 1.00 30.65 841 VAL A N 1
ATOM 4187 C CA . VAL A 1 332 ? -33.296 16.112 -8.073 1.00 30.69 841 VAL A CA 1
ATOM 4188 C C . VAL A 1 332 ? -32.534 17.057 -7.160 1.00 30.70 841 VAL A C 1
ATOM 4189 O O . VAL A 1 332 ? -31.449 17.530 -7.518 1.00 29.48 841 VAL A O 1
ATOM 4202 N N . MET A 1 333 ? -33.096 17.324 -5.983 1.00 30.35 842 MET A N 1
ATOM 4203 C CA . MET A 1 333 ? -32.458 18.175 -4.989 1.00 28.73 842 MET A CA 1
ATOM 4204 C C . MET A 1 333 ? -32.221 17.384 -3.713 1.00 29.60 842 MET A C 1
ATOM 4205 O O . MET A 1 333 ? -33.166 16.850 -3.123 1.00 31.00 842 MET A O 1
ATOM 4219 N N . THR A 1 334 ? -30.961 17.312 -3.296 1.00 30.35 843 THR A N 1
ATOM 4220 C CA . THR A 1 334 ? -30.584 16.813 -1.982 1.00 30.25 843 THR A CA 1
ATOM 4221 C C . THR A 1 334 ? -30.384 17.998 -1.046 1.00 28.27 843 THR A C 1
ATOM 4222 O O . THR A 1 334 ? -29.849 19.034 -1.449 1.00 27.28 843 THR A O 1
ATOM 4233 N N . VAL A 1 335 ? -30.819 17.840 0.201 1.00 28.44 844 VAL A N 1
ATOM 4234 C CA . VAL A 1 335 ? -30.634 18.852 1.233 1.00 29.38 844 VAL A CA 1
ATOM 4235 C C . VAL A 1 335 ? -30.175 18.107 2.477 1.00 29.29 844 VAL A C 1
ATOM 4236 O O . VAL A 1 335 ? -30.990 17.518 3.197 1.00 31.39 844 VAL A O 1
ATOM 4249 N N . THR A 1 336 ? -28.871 18.117 2.729 1.00 29.13 845 THR A N 1
ATOM 4250 C CA . THR A 1 336 ? -28.291 17.462 3.892 1.00 31.29 845 THR A CA 1
ATOM 4251 C C . THR A 1 336 ? -27.936 18.503 4.944 1.00 31.16 845 THR A C 1
ATOM 4252 O O . THR A 1 336 ? -27.488 19.604 4.615 1.00 31.25 845 THR A O 1
ATOM 4263 N N . VAL A 1 337 ? -28.149 18.152 6.211 1.00 31.61 846 VAL A N 1
ATOM 4264 C CA . VAL A 1 337 ? -27.808 19.014 7.338 1.00 33.13 846 VAL A CA 1
ATOM 4265 C C . VAL A 1 337 ? -27.215 18.148 8.440 1.00 33.56 846 VAL A C 1
ATOM 4266 O O . VAL A 1 337 ? -27.802 17.130 8.822 1.00 33.82 846 VAL A O 1
ATOM 4279 N N . ARG A 1 338 ? -26.048 18.544 8.942 1.00 33.31 847 ARG A N 1
ATOM 4280 C CA . ARG A 1 338 ? -25.468 17.938 10.126 1.00 31.13 847 ARG A CA 1
ATOM 4281 C C . ARG A 1 338 ? -25.159 19.037 11.131 1.00 33.21 847 ARG A C 1
ATOM 4282 O O . ARG A 1 338 ? -24.715 20.124 10.741 1.00 33.81 847 ARG A O 1
ATOM 4303 N N . PRO A 1 339 ? -25.390 18.798 12.430 1.00 33.12 848 PRO A N 1
ATOM 4304 C CA . PRO A 1 339 ? -26.010 17.611 13.035 1.00 33.51 848 PRO A CA 1
ATOM 4305 C C . PRO A 1 339 ? -27.481 17.402 12.671 1.00 35.92 848 PRO A C 1
ATOM 4306 O O . PRO A 1 339 ? -28.096 18.282 12.067 1.00 35.83 848 PRO A O 1
ATOM 4317 N N . PRO A 1 340 ? -28.026 16.240 13.034 1.00 36.73 849 PRO A N 1
ATOM 4318 C CA . PRO A 1 340 ? -29.428 15.946 12.717 1.00 37.66 849 PRO A CA 1
ATOM 4319 C C . PRO A 1 340 ? -30.362 17.034 13.224 1.00 42.41 849 PRO A C 1
ATOM 4320 O O . PRO A 1 340 ? -30.154 17.609 14.295 1.00 43.02 849 PRO A O 1
ATOM 4331 N N . THR A 1 341 ? -31.403 17.305 12.443 1.00 44.60 850 THR A N 1
ATOM 4332 C CA . THR A 1 341 ? -32.392 18.315 12.777 1.00 44.95 850 THR A CA 1
ATOM 4333 C C . THR A 1 341 ? -33.695 17.657 13.206 1.00 49.26 850 THR A C 1
ATOM 4334 O O . THR A 1 341 ? -34.063 16.584 12.719 1.00 48.04 850 THR A O 1
ATOM 4345 N N . GLN A 1 342 ? -34.390 18.320 14.130 1.00 52.21 851 GLN A N 1
ATOM 4346 C CA . GLN A 1 342 ? -35.760 17.972 14.470 1.00 53.42 851 GLN A CA 1
ATOM 4347 C C . GLN A 1 342 ? -36.672 18.928 13.713 1.00 51.96 851 GLN A C 1
ATOM 4348 O O . GLN A 1 342 ? -36.870 20.069 14.155 1.00 50.82 851 GLN A O 1
ATOM 4362 N N . PRO A 1 343 ? -37.233 18.532 12.571 1.00 52.25 852 PRO A N 1
ATOM 4363 C CA . PRO A 1 343 ? -38.037 19.468 11.793 1.00 51.45 852 PRO A CA 1
ATOM 4364 C C . PRO A 1 343 ? -39.385 19.687 12.449 1.00 51.55 852 PRO A C 1
ATOM 4365 O O . PRO A 1 343 ? -39.894 18.802 13.156 1.00 52.79 852 PRO A O 1
ATOM 4376 N N . PRO A 1 344 ? -40.010 20.845 12.239 1.00 51.45 853 PRO A N 1
ATOM 4377 C CA . PRO A 1 344 ? -41.368 21.038 12.748 1.00 52.45 853 PRO A CA 1
ATOM 4378 C C . PRO A 1 344 ? -42.317 20.051 12.088 1.00 53.92 853 PRO A C 1
ATOM 4379 O O . PRO A 1 344 ? -42.054 19.528 11.002 1.00 53.27 853 PRO A O 1
ATOM 4390 N N . ALA A 1 345 ? -43.434 19.785 12.762 1.00 54.67 854 ALA A N 1
ATOM 4391 C CA . ALA A 1 345 ? -44.416 18.880 12.181 1.00 50.49 854 ALA A CA 1
ATOM 4392 C C . ALA A 1 345 ? -45.144 19.514 11.005 1.00 50.04 854 ALA A C 1
ATOM 4393 O O . ALA A 1 345 ? -45.674 18.787 10.158 1.00 54.69 854 ALA A O 1
ATOM 4400 N N . GLU A 1 346 ? -45.172 20.842 10.919 1.00 46.40 855 GLU A N 1
ATOM 4401 C CA . GLU A 1 346 ? -45.759 21.471 9.743 1.00 45.33 855 GLU A CA 1
ATOM 4402 C C . GLU A 1 346 ? -44.780 21.393 8.577 1.00 45.84 855 GLU A C 1
ATOM 4403 O O . GLU A 1 346 ? -43.601 21.719 8.745 1.00 48.24 855 GLU A O 1
ATOM 4415 N N . PRO A 1 347 ? -45.225 20.982 7.389 1.00 42.67 856 PRO A N 1
ATOM 4416 C CA . PRO A 1 347 ? -44.345 21.062 6.214 1.00 41.22 856 PRO A CA 1
ATOM 4417 C C . PRO A 1 347 ? -43.928 22.494 5.913 1.00 41.55 856 PRO A C 1
ATOM 4418 O O . PRO A 1 347 ? -44.751 23.300 5.466 1.00 43.23 856 PRO A O 1
ATOM 4429 N N . LEU A 1 348 ? -42.653 22.816 6.147 1.00 41.29 857 LEU A N 1
ATOM 4430 C CA . LEU A 1 348 ? -42.147 24.173 5.993 1.00 40.70 857 LEU A CA 1
ATOM 4431 C C . LEU A 1 348 ? -41.046 24.310 4.950 1.00 38.36 857 LEU A C 1
ATOM 4432 O O . LEU A 1 348 ? -40.506 25.410 4.789 1.00 37.57 857 LEU A O 1
ATOM 4448 N N . ILE A 1 349 ? -40.700 23.242 4.241 1.00 37.27 858 ILE A N 1
ATOM 4449 C CA . ILE A 1 349 ? -39.641 23.261 3.240 1.00 34.52 858 ILE A CA 1
ATOM 4450 C C . ILE A 1 349 ? -40.296 23.377 1.873 1.00 34.66 858 ILE A C 1
ATOM 4451 O O . ILE A 1 349 ? -41.133 22.543 1.509 1.00 37.16 858 ILE A O 1
ATOM 4467 N N . THR A 1 350 ? -39.923 24.403 1.116 1.00 33.45 859 THR A N 1
ATOM 4468 C CA . THR A 1 350 ? -40.393 24.574 -0.252 1.00 34.00 859 THR A CA 1
ATOM 4469 C C . THR A 1 350 ? -39.334 24.060 -1.217 1.00 33.55 859 THR A C 1
ATOM 4470 O O . THR A 1 350 ? -38.170 24.466 -1.140 1.00 35.38 859 THR A O 1
ATOM 4481 N N . VAL A 1 351 ? -39.741 23.183 -2.130 1.00 33.06 860 VAL A N 1
ATOM 4482 C CA . VAL A 1 351 ? -38.845 22.612 -3.129 1.00 33.19 860 VAL A CA 1
ATOM 4483 C C . VAL A 1 351 ? -39.547 22.712 -4.475 1.00 32.80 860 VAL A C 1
ATOM 4484 O O . VAL A 1 351 ? -40.553 22.031 -4.706 1.00 35.34 860 VAL A O 1
ATOM 4497 N N . GLU A 1 352 ? -39.035 23.568 -5.352 1.00 33.39 861 GLU A N 1
ATOM 4498 C CA . GLU A 1 352 ? -39.502 23.660 -6.729 1.00 34.05 861 GLU A CA 1
ATOM 4499 C C . GLU A 1 352 ? -38.506 22.916 -7.611 1.00 32.68 861 GLU A C 1
ATOM 4500 O O . GLU A 1 352 ? -37.293 23.030 -7.412 1.00 34.07 861 GLU A O 1
ATOM 4512 N N . LEU A 1 353 ? -39.013 22.132 -8.565 1.00 31.55 862 LEU A N 1
ATOM 4513 C CA . LEU A 1 353 ? -38.148 21.285 -9.379 1.00 31.81 862 LEU A CA 1
ATOM 4514 C C . LEU A 1 353 ? -38.637 21.218 -10.816 1.00 30.62 862 LEU A C 1
ATOM 4515 O O . LEU A 1 353 ? -39.805 20.907 -11.067 1.00 29.62 862 LEU A O 1
ATOM 4531 N N . SER A 1 354 ? -37.726 21.489 -11.751 1.00 33.39 863 SER A N 1
ATOM 4532 C CA . SER A 1 354 ? -38.032 21.439 -13.171 1.00 32.69 863 SER A CA 1
ATOM 4533 C C . SER A 1 354 ? -38.133 19.995 -13.650 1.00 31.99 863 SER A C 1
ATOM 4534 O O . SER A 1 354 ? -37.633 19.062 -13.016 1.00 32.00 863 SER A O 1
ATOM 4542 N N . TYR A 1 355 ? -38.774 19.822 -14.800 1.00 34.59 864 TYR A N 1
ATOM 4543 C CA . TYR A 1 355 ? -38.931 18.506 -15.398 1.00 34.74 864 TYR A CA 1
ATOM 4544 C C . TYR A 1 355 ? -37.779 18.214 -16.352 1.00 37.13 864 TYR A C 1
ATOM 4545 O O . TYR A 1 355 ? -37.188 19.122 -16.943 1.00 35.24 864 TYR A O 1
ATOM 4563 N N . ILE A 1 356 ? -37.463 16.924 -16.489 1.00 36.42 865 ILE A N 1
ATOM 4564 C CA . ILE A 1 356 ? -36.432 16.487 -17.424 1.00 36.84 865 ILE A CA 1
ATOM 4565 C C . ILE A 1 356 ? -36.977 16.302 -18.833 1.00 38.88 865 ILE A C 1
ATOM 4566 O O . ILE A 1 356 ? -36.200 16.325 -19.796 1.00 37.49 865 ILE A O 1
ATOM 4582 N N . ILE A 1 357 ? -38.288 16.111 -18.980 1.00 40.74 866 ILE A N 1
ATOM 4583 C CA . ILE A 1 357 ? -38.910 15.801 -20.263 1.00 40.05 866 ILE A CA 1
ATOM 4584 C C . ILE A 1 357 ? -40.259 16.504 -20.340 1.00 42.10 866 ILE A C 1
ATOM 4585 O O . ILE A 1 357 ? -41.049 16.445 -19.392 1.00 41.71 866 ILE A O 1
ATOM 4601 N N . ASN A 1 358 ? -40.520 17.171 -21.462 1.00 41.92 867 ASN A N 1
ATOM 4602 C CA . ASN A 1 358 ? -41.867 17.650 -21.740 1.00 41.55 867 ASN A CA 1
ATOM 4603 C C . ASN A 1 358 ? -42.807 16.461 -21.920 1.00 40.01 867 ASN A C 1
ATOM 4604 O O . ASN A 1 358 ? -42.418 15.420 -22.457 1.00 40.11 867 ASN A O 1
ATOM 4615 N N . GLY A 1 359 ? -44.042 16.607 -21.445 1.00 40.82 868 GLY A N 1
ATOM 4616 C CA . GLY A 1 359 ? -45.084 15.630 -21.693 1.00 39.09 868 GLY A CA 1
ATOM 4617 C C . GLY A 1 359 ? -45.546 14.809 -20.503 1.00 39.60 868 GLY A C 1
ATOM 4618 O O . GLY A 1 359 ? -46.344 13.882 -20.691 1.00 40.14 868 GLY A O 1
ATOM 4622 N N . THR A 1 360 ? -45.086 15.115 -19.293 1.00 40.06 869 THR A N 1
ATOM 4623 C CA . THR A 1 360 ? -45.461 14.326 -18.130 1.00 37.53 869 THR A CA 1
ATOM 4624 C C . THR A 1 360 ? -46.898 14.627 -17.709 1.00 37.72 869 THR A C 1
ATOM 4625 O O . THR A 1 360 ? -47.521 15.597 -18.150 1.00 39.09 869 THR A O 1
ATOM 4636 N N . THR A 1 361 ? -47.422 13.767 -16.838 1.00 36.61 870 THR A N 1
ATOM 4637 C CA . THR A 1 361 ? -48.725 13.980 -16.228 1.00 36.65 870 THR A CA 1
ATOM 4638 C C . THR A 1 361 ? -48.726 13.350 -14.843 1.00 36.52 870 THR A C 1
ATOM 4639 O O . THR A 1 361 ? -47.879 12.514 -14.515 1.00 35.44 870 THR A O 1
ATOM 4650 N N . ASP A 1 362 ? -49.693 13.766 -14.033 1.00 37.70 871 ASP A N 1
ATOM 4651 C CA . ASP A 1 362 ? -49.897 13.216 -12.699 1.00 36.33 871 ASP A CA 1
ATOM 4652 C C . ASP A 1 362 ? -48.643 13.351 -11.842 1.00 35.46 871 ASP A C 1
ATOM 4653 O O . ASP A 1 362 ? -48.025 12.341 -11.482 1.00 34.12 871 ASP A O 1
ATOM 4662 N N . PRO A 1 363 ? -48.238 14.571 -11.489 1.00 35.50 872 PRO A N 1
ATOM 4663 C CA . PRO A 1 363 ? -47.040 14.729 -10.655 1.00 35.71 872 PRO A CA 1
ATOM 4664 C C . PRO A 1 363 ? -47.292 14.335 -9.210 1.00 35.53 872 PRO A C 1
ATOM 4665 O O . PRO A 1 363 ? -48.359 14.594 -8.649 1.00 36.21 872 PRO A O 1
ATOM 4676 N N . HIS A 1 364 ? -46.282 13.712 -8.607 1.00 36.28 873 HIS A N 1
ATOM 4677 C CA . HIS A 1 364 ? -46.287 13.374 -7.187 1.00 33.67 873 HIS A CA 1
ATOM 4678 C C . HIS A 1 364 ? -44.938 13.768 -6.603 1.00 33.30 873 HIS A C 1
ATOM 4679 O O . HIS A 1 364 ? -43.911 13.179 -6.956 1.00 35.00 873 HIS A O 1
ATOM 4693 N N . CYS A 1 365 ? -44.931 14.762 -5.720 1.00 32.76 874 CYS A N 1
ATOM 4694 C CA . CYS A 1 365 ? -43.705 15.113 -5.020 1.00 32.44 874 CYS A CA 1
ATOM 4695 C C . CYS A 1 365 ? -43.323 13.995 -4.062 1.00 31.13 874 CYS A C 1
ATOM 4696 O O . CYS A 1 365 ? -44.179 13.413 -3.389 1.00 32.12 874 CYS A O 1
ATOM 4703 N N . ALA A 1 366 ? -42.029 13.694 -3.998 1.00 32.63 875 ALA A N 1
ATOM 4704 C CA . ALA A 1 366 ? -41.564 12.586 -3.181 1.00 32.48 875 ALA A CA 1
ATOM 4705 C C . ALA A 1 366 ? -40.179 12.894 -2.637 1.00 30.55 875 ALA A C 1
ATOM 4706 O O . ALA A 1 366 ? -39.440 13.714 -3.186 1.00 30.03 875 ALA A O 1
ATOM 4713 N N . SER A 1 367 ? -39.842 12.219 -1.540 1.00 30.98 876 SER A N 1
ATOM 4714 C CA . SER A 1 367 ? -38.503 12.245 -0.974 1.00 31.76 876 SER A CA 1
ATOM 4715 C C . SER A 1 367 ? -38.028 10.809 -0.795 1.00 32.68 876 SER A C 1
ATOM 4716 O O . SER A 1 367 ? -38.833 9.888 -0.631 1.00 32.06 876 SER A O 1
ATOM 4724 N N . TRP A 1 368 ? -36.711 10.625 -0.829 1.00 33.71 877 TRP A N 1
ATOM 4725 C CA . TRP A 1 368 ? -36.124 9.291 -0.811 1.00 31.88 877 TRP A CA 1
ATOM 4726 C C . TRP A 1 368 ? -34.796 9.359 -0.074 1.00 30.32 877 TRP A C 1
ATOM 4727 O O . TRP A 1 368 ? -33.954 10.206 -0.386 1.00 31.10 877 TRP A O 1
ATOM 4748 N N . ASP A 1 369 ? -34.621 8.475 0.908 1.00 30.57 878 ASP A N 1
ATOM 4749 C CA . ASP A 1 369 ? -33.501 8.533 1.848 1.00 31.93 878 ASP A CA 1
ATOM 4750 C C . ASP A 1 369 ? -32.413 7.574 1.376 1.00 32.58 878 ASP A C 1
ATOM 4751 O O . ASP A 1 369 ? -32.517 6.360 1.561 1.00 35.84 878 ASP A O 1
ATOM 4760 N N . TYR A 1 370 ? -31.359 8.124 0.771 1.00 31.14 879 TYR A N 1
ATOM 4761 C CA . TYR A 1 370 ? -30.248 7.287 0.335 1.00 31.50 879 TYR A CA 1
ATOM 4762 C C . TYR A 1 370 ? -29.391 6.799 1.495 1.00 32.17 879 TYR A C 1
ATOM 4763 O O . TYR A 1 370 ? -28.450 6.032 1.259 1.00 32.91 879 TYR A O 1
ATOM 4781 N N . SER A 1 371 ? -29.691 7.205 2.732 1.00 33.65 880 SER A N 1
ATOM 4782 C CA . SER A 1 371 ? -28.908 6.762 3.879 1.00 34.99 880 SER A CA 1
ATOM 4783 C C . SER A 1 371 ? -29.374 5.421 4.432 1.00 34.82 880 SER A C 1
ATOM 4784 O O . SER A 1 371 ? -28.597 4.747 5.118 1.00 35.72 880 SER A O 1
ATOM 4792 N N . ARG A 1 372 ? -30.613 5.017 4.160 1.00 35.08 881 ARG A N 1
ATOM 4793 C CA . ARG A 1 372 ? -31.122 3.779 4.730 1.00 35.91 881 ARG A CA 1
ATOM 4794 C C . ARG A 1 372 ? -30.483 2.570 4.052 1.00 35.86 881 ARG A C 1
ATOM 4795 O O . ARG A 1 372 ? -30.004 2.635 2.917 1.00 35.17 881 ARG A O 1
ATOM 4816 N N . ALA A 1 373 ? -30.485 1.447 4.774 1.00 37.84 882 ALA A N 1
ATOM 4817 C CA . ALA A 1 373 ? -29.913 0.219 4.232 1.00 38.56 882 ALA A CA 1
ATOM 4818 C C . ALA A 1 373 ? -30.716 -0.296 3.043 1.00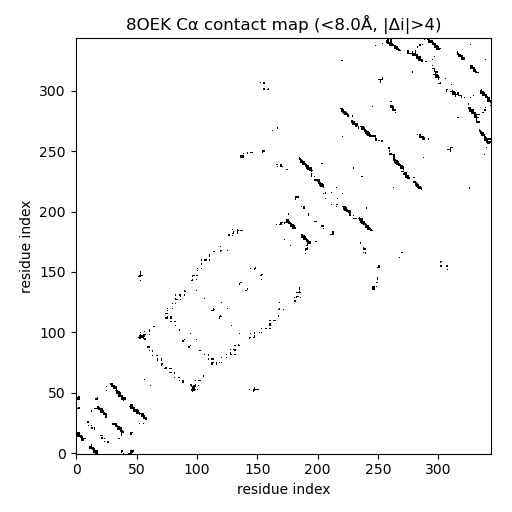 39.15 882 ALA A C 1
ATOM 4819 O O . ALA A 1 373 ? -30.142 -0.880 2.117 1.00 38.57 882 ALA A O 1
ATOM 4826 N N . ASP A 1 374 ? -32.034 -0.091 3.048 1.00 39.33 883 ASP A N 1
ATOM 4827 C CA . ASP A 1 374 ? -32.889 -0.445 1.924 1.00 38.82 883 ASP A CA 1
ATOM 4828 C C . ASP A 1 374 ? -32.945 0.657 0.874 1.00 37.36 883 ASP A C 1
ATOM 4829 O O . ASP A 1 374 ? -33.848 0.652 0.029 1.00 37.42 883 ASP A O 1
ATOM 4838 N N . ALA A 1 375 ? -32.000 1.600 0.913 1.00 36.80 884 ALA A N 1
ATOM 4839 C CA . ALA A 1 375 ? -32.021 2.719 -0.021 1.00 33.94 884 ALA A CA 1
ATOM 4840 C C . ALA A 1 375 ? -32.156 2.255 -1.465 1.00 33.08 884 ALA A C 1
ATOM 4841 O O . ALA A 1 375 ? -32.802 2.929 -2.274 1.00 32.87 884 ALA A O 1
ATOM 4848 N N . SER A 1 376 ? -31.563 1.109 -1.805 1.00 33.65 885 SER A N 1
ATOM 4849 C CA . SER A 1 376 ? -31.617 0.613 -3.176 1.00 33.48 885 SER A CA 1
ATOM 4850 C C . SER A 1 376 ? -33.013 0.166 -3.591 1.00 35.72 885 SER A C 1
ATOM 4851 O O . SER A 1 376 ? -33.277 0.046 -4.792 1.00 35.24 885 SER A O 1
ATOM 4859 N N . SER A 1 377 ? -33.908 -0.092 -2.635 1.00 35.91 886 SER A N 1
ATOM 4860 C CA . SER A 1 377 ? -35.267 -0.488 -2.989 1.00 36.12 886 SER A CA 1
ATOM 4861 C C . SER A 1 377 ? -36.005 0.621 -3.725 1.00 38.10 886 SER A C 1
ATOM 4862 O O . SER A 1 377 ? -36.881 0.343 -4.552 1.00 41.61 886 SER A O 1
ATOM 4870 N N . GLY A 1 378 ? -35.674 1.874 -3.438 1.00 36.91 887 GLY A N 1
ATOM 4871 C CA . GLY A 1 378 ? -36.406 2.983 -4.010 1.00 35.56 887 GLY A CA 1
ATOM 4872 C C . GLY A 1 378 ? -37.731 3.243 -3.331 1.00 37.47 887 GLY A C 1
ATOM 4873 O O . GLY A 1 378 ? -38.721 3.544 -4.010 1.00 38.19 887 GLY A O 1
ATOM 4877 N N . ASP A 1 379 ? -37.781 3.131 -2.000 1.00 38.05 888 ASP A N 1
ATOM 4878 C CA . ASP A 1 379 ? -38.987 3.440 -1.229 1.00 37.45 888 ASP A CA 1
ATOM 4879 C C . ASP A 1 379 ? -39.142 4.957 -1.194 1.00 37.24 888 ASP A C 1
ATOM 4880 O O . ASP A 1 379 ? -38.752 5.635 -0.240 1.00 37.73 888 ASP A O 1
ATOM 4889 N N . TRP A 1 380 ? -39.709 5.501 -2.268 1.00 34.85 889 TRP A N 1
ATOM 4890 C CA . TRP A 1 380 ? -40.008 6.923 -2.298 1.00 32.97 889 TRP A CA 1
ATOM 4891 C C . TRP A 1 380 ? -41.163 7.231 -1.349 1.00 33.02 889 TRP A C 1
ATOM 4892 O O . TRP A 1 380 ? -42.040 6.397 -1.105 1.00 33.20 889 TRP A O 1
ATOM 4913 N N . ASP A 1 381 ? -41.150 8.446 -0.810 1.00 35.77 890 ASP A N 1
ATOM 4914 C CA . ASP A 1 381 ? -42.049 8.859 0.263 1.00 35.52 890 ASP A CA 1
ATOM 4915 C C . ASP A 1 381 ? -42.873 10.040 -0.233 1.00 34.19 890 ASP A C 1
ATOM 4916 O O . ASP A 1 381 ? -42.349 11.149 -0.372 1.00 34.63 890 ASP A O 1
ATOM 4925 N N . THR A 1 382 ? -44.158 9.805 -0.495 1.00 36.03 891 THR A N 1
ATOM 4926 C CA . THR A 1 382 ? -45.045 10.842 -1.005 1.00 38.03 891 THR A CA 1
ATOM 4927 C C . THR A 1 382 ? -45.906 11.479 0.075 1.00 38.09 891 THR A C 1
ATOM 4928 O O . THR A 1 382 ? -46.715 12.356 -0.242 1.00 40.74 891 THR A O 1
ATOM 4939 N N . GLU A 1 383 ? -45.771 11.059 1.334 1.00 37.92 892 GLU A N 1
ATOM 4940 C CA . GLU A 1 383 ? -46.453 11.758 2.415 1.00 41.76 892 GLU A CA 1
ATOM 4941 C C . GLU A 1 383 ? -45.589 12.848 3.033 1.00 41.17 892 GLU A C 1
ATOM 4942 O O . GLU A 1 383 ? -46.135 13.799 3.605 1.00 41.38 892 GLU A O 1
ATOM 4954 N N . ASN A 1 384 ? -44.262 12.741 2.919 1.00 39.42 893 ASN A N 1
ATOM 4955 C CA . ASN A 1 384 ? -43.390 13.829 3.348 1.00 37.87 893 ASN A CA 1
ATOM 4956 C C . ASN A 1 384 ? -43.802 15.138 2.693 1.00 37.88 893 ASN A C 1
ATOM 4957 O O . ASN A 1 384 ? -43.895 16.179 3.355 1.00 38.71 893 ASN A O 1
ATOM 4968 N N . CYS A 1 385 ? -44.075 15.097 1.393 1.00 39.13 894 CYS A N 1
ATOM 4969 C CA . CYS A 1 385 ? -44.264 16.290 0.587 1.00 35.73 894 CYS A CA 1
ATOM 4970 C C . CYS A 1 385 ? -45.706 16.426 0.122 1.00 36.05 894 CYS A C 1
ATOM 4971 O O . CYS A 1 385 ? -46.431 15.440 -0.043 1.00 37.28 894 CYS A O 1
ATOM 4978 N N . GLN A 1 386 ? -46.101 17.676 -0.085 1.00 35.79 895 GLN A N 1
ATOM 4979 C CA . GLN A 1 386 ? -47.384 18.047 -0.661 1.00 32.97 895 GLN A CA 1
ATOM 4980 C C . GLN A 1 386 ? -47.121 18.646 -2.036 1.00 33.02 895 GLN A C 1
ATOM 4981 O O . GLN A 1 386 ? -46.235 19.495 -2.185 1.00 34.57 895 GLN A O 1
ATOM 4995 N N . THR A 1 387 ? -47.857 18.184 -3.042 1.00 30.96 896 THR A N 1
ATOM 4996 C CA . THR A 1 387 ? -47.680 18.666 -4.407 1.00 30.99 896 THR A CA 1
ATOM 4997 C C . THR A 1 387 ? -48.618 19.845 -4.637 1.00 29.75 896 THR A C 1
ATOM 4998 O O . THR A 1 387 ? -49.835 19.718 -4.469 1.00 32.02 896 THR A O 1
ATOM 5009 N N . LEU A 1 388 ? -48.051 20.988 -5.018 1.00 32.08 897 LEU A N 1
ATOM 5010 C CA . LEU A 1 388 ? -48.843 22.185 -5.275 1.00 28.88 897 LEU A CA 1
ATOM 5011 C C . LEU A 1 388 ? -48.844 22.489 -6.769 1.00 29.03 897 LEU A C 1
ATOM 5012 O O . LEU A 1 388 ? -48.886 21.563 -7.584 1.00 31.90 897 LEU A O 1
ATOM 5028 N N . GLU A 1 389 ? -48.798 23.764 -7.150 1.00 31.23 898 GLU A N 1
ATOM 5029 C CA . GLU A 1 389 ? -49.059 24.107 -8.542 1.00 32.74 898 GLU A CA 1
ATOM 5030 C C . GLU A 1 389 ? -47.999 23.515 -9.465 1.00 30.88 898 GLU A C 1
ATOM 5031 O O . GLU A 1 389 ? -46.802 23.523 -9.161 1.00 30.14 898 GLU A O 1
ATOM 5043 N N . THR A 1 390 ? -48.460 22.994 -10.599 1.00 31.65 899 THR A N 1
ATOM 5044 C CA . THR A 1 390 ? -47.608 22.537 -11.689 1.00 32.82 899 THR A CA 1
ATOM 5045 C C . THR A 1 390 ? -47.801 23.492 -12.860 1.00 32.76 899 THR A C 1
ATOM 5046 O O . THR A 1 390 ? -48.917 23.626 -13.375 1.00 31.96 899 THR A O 1
ATOM 5057 N N . GLN A 1 391 ? -46.719 24.148 -13.276 1.00 33.61 900 GLN A N 1
ATOM 5058 C CA . GLN A 1 391 ? -46.805 25.223 -14.254 1.00 34.11 900 GLN A CA 1
ATOM 5059 C C . GLN A 1 391 ? -45.407 25.573 -14.742 1.00 35.95 900 GLN A C 1
ATOM 5060 O O . GLN A 1 391 ? -44.429 25.455 -13.997 1.00 36.95 900 GLN A O 1
ATOM 5074 N N . ALA A 1 392 ? -45.329 26.008 -15.999 1.00 36.26 901 ALA A N 1
ATOM 5075 C CA . ALA A 1 392 ? -44.091 26.517 -16.589 1.00 35.30 901 ALA A CA 1
ATOM 5076 C C . ALA A 1 392 ? -42.941 25.528 -16.412 1.00 36.16 901 ALA A C 1
ATOM 5077 O O . ALA A 1 392 ? -41.844 25.876 -15.967 1.00 38.81 901 ALA A O 1
ATOM 5084 N N . ALA A 1 393 ? -43.207 24.272 -16.763 1.00 35.43 902 ALA A N 1
ATOM 5085 C CA . ALA A 1 393 ? -42.209 23.214 -16.858 1.00 34.97 902 ALA A CA 1
ATOM 5086 C C . ALA A 1 393 ? -41.640 22.785 -15.511 1.00 35.55 902 ALA A C 1
ATOM 5087 O O . ALA A 1 393 ? -40.634 22.062 -15.479 1.00 34.02 902 ALA A O 1
ATOM 5094 N N . HIS A 1 394 ? -42.247 23.191 -14.395 1.00 35.94 903 HIS A N 1
ATOM 5095 C CA . HIS A 1 394 ? -41.809 22.729 -13.085 1.00 34.07 903 HIS A CA 1
ATOM 5096 C C . HIS A 1 394 ? -43.015 22.532 -12.178 1.00 33.10 903 HIS A C 1
ATOM 5097 O O . HIS A 1 394 ? -44.149 22.879 -12.520 1.00 33.08 903 HIS A O 1
ATOM 5111 N N . THR A 1 395 ? -42.753 21.965 -11.004 1.00 32.64 904 THR A N 1
ATOM 5112 C CA . THR A 1 395 ? -43.781 21.700 -10.009 1.00 33.75 904 THR A CA 1
ATOM 5113 C C . THR A 1 395 ? -43.244 22.105 -8.646 1.00 32.48 904 THR A C 1
ATOM 5114 O O . THR A 1 395 ? -42.075 21.858 -8.335 1.00 31.88 904 THR A O 1
ATOM 5125 N N . ARG A 1 396 ? -44.092 22.732 -7.836 1.00 31.80 905 ARG A N 1
ATOM 5126 C CA . ARG A 1 396 ? -43.695 23.141 -6.498 1.00 32.12 905 ARG A CA 1
ATOM 5127 C C . ARG A 1 396 ? -44.099 22.083 -5.480 1.00 32.69 905 ARG A C 1
ATOM 5128 O O . ARG A 1 396 ? -45.182 21.497 -5.568 1.00 32.32 905 ARG A O 1
ATOM 5149 N N . CYS A 1 397 ? -43.216 21.846 -4.512 1.00 33.63 906 CYS A N 1
ATOM 5150 C CA . CYS A 1 397 ? -43.456 20.895 -3.439 1.00 34.39 906 CYS A CA 1
ATOM 5151 C C . CYS A 1 397 ? -43.262 21.577 -2.092 1.00 33.83 906 CYS A C 1
ATOM 5152 O O . CYS A 1 397 ? -42.419 22.466 -1.942 1.00 34.19 906 CYS A O 1
ATOM 5159 N N . GLN A 1 398 ? -44.042 21.136 -1.107 1.00 34.57 907 GLN A N 1
ATOM 5160 C CA . GLN A 1 398 ? -43.968 21.626 0.267 1.00 34.98 907 GLN A CA 1
ATOM 5161 C C . GLN A 1 398 ? -43.715 20.420 1.165 1.00 34.66 907 GLN A C 1
ATOM 5162 O O . GLN A 1 398 ? -44.624 19.617 1.401 1.00 35.11 907 GLN A O 1
ATOM 5176 N N . CYS A 1 399 ? -42.486 20.293 1.667 1.00 36.99 908 CYS A N 1
ATOM 5177 C CA . CYS A 1 399 ? -42.021 19.072 2.312 1.00 36.36 908 CYS A CA 1
ATOM 5178 C C . CYS A 1 399 ? -41.716 19.310 3.785 1.00 35.58 908 CYS A C 1
ATOM 5179 O O . CYS A 1 399 ? -41.413 20.429 4.205 1.00 35.42 908 CYS A O 1
ATOM 5186 N N . GLN A 1 400 ? -41.778 18.228 4.565 1.00 37.96 909 GLN A N 1
ATOM 5187 C CA . GLN A 1 400 ? -41.664 18.307 6.020 1.00 39.58 909 GLN A CA 1
ATOM 5188 C C . GLN A 1 400 ? -40.240 18.051 6.507 1.00 37.91 909 GLN A C 1
ATOM 5189 O O . GLN A 1 400 ? -39.663 18.893 7.205 1.00 39.73 909 GLN A O 1
ATOM 5203 N N . HIS A 1 401 ? -39.661 16.898 6.170 1.00 37.69 910 HIS A N 1
ATOM 5204 C CA A HIS A 1 401 ? -38.311 16.571 6.601 0.57 37.87 910 HIS A CA 1
ATOM 5205 C CA B HIS A 1 401 ? -38.314 16.546 6.593 0.43 37.90 910 HIS A CA 1
ATOM 5206 C C . HIS A 1 401 ? -37.342 16.661 5.427 1.00 35.82 910 HIS A C 1
ATOM 5207 O O . HIS A 1 401 ? -37.703 16.420 4.270 1.00 33.72 910 HIS A O 1
ATOM 5232 N N . LEU A 1 402 ? -36.105 17.031 5.748 1.00 36.88 911 LEU A N 1
ATOM 5233 C CA . LEU A 1 402 ? -35.052 17.154 4.752 1.00 33.85 911 LEU A CA 1
ATOM 5234 C C . LEU A 1 402 ? -34.691 15.788 4.179 1.00 33.01 911 LEU A C 1
ATOM 5235 O O . LEU A 1 402 ? -34.758 14.763 4.862 1.00 36.40 911 LEU A O 1
ATOM 5251 N N . SER A 1 403 ? -34.293 15.785 2.908 1.00 32.12 912 SER A N 1
ATOM 5252 C CA . SER A 1 403 ? -33.998 14.542 2.206 1.00 32.30 912 SER A CA 1
ATOM 5253 C C . SER A 1 403 ? -33.616 14.832 0.761 1.00 30.01 912 SER A C 1
ATOM 5254 O O . SER A 1 403 ? -33.259 15.965 0.423 1.00 30.14 912 SER A O 1
ATOM 5262 N N . THR A 1 404 ? -33.681 13.816 -0.094 1.00 31.71 913 THR A N 1
ATOM 5263 C CA . THR A 1 404 ? -33.509 13.984 -1.531 1.00 31.54 913 THR A CA 1
ATOM 5264 C C . THR A 1 404 ? -34.883 14.025 -2.187 1.00 29.71 913 THR A C 1
ATOM 5265 O O . THR A 1 404 ? -35.690 13.109 -2.000 1.00 28.96 913 THR A O 1
ATOM 5276 N N . PHE A 1 405 ? -35.137 15.077 -2.963 1.00 29.86 914 PHE A N 1
ATOM 5277 C CA . PHE A 1 405 ? -36.475 15.421 -3.425 1.00 28.70 914 PHE A CA 1
ATOM 5278 C C . PHE A 1 405 ? -36.574 15.314 -4.940 1.00 27.83 914 PHE A C 1
ATOM 5279 O O . PHE A 1 405 ? -35.655 15.709 -5.665 1.00 28.91 914 PHE A O 1
ATOM 5296 N N . ALA A 1 406 ? -37.702 14.793 -5.415 1.00 28.42 915 ALA A N 1
ATOM 5297 C CA . ALA A 1 406 ? -37.971 14.727 -6.843 1.00 30.29 915 ALA A CA 1
ATOM 5298 C C . ALA A 1 406 ? -39.476 14.751 -7.060 1.00 30.45 915 ALA A C 1
ATOM 5299 O O . ALA A 1 406 ? -40.264 14.565 -6.130 1.00 31.19 915 ALA A O 1
ATOM 5306 N N . VAL A 1 407 ? -39.865 14.977 -8.309 1.00 31.34 916 VAL A N 1
ATOM 5307 C CA . VAL A 1 407 ? -41.266 15.011 -8.707 1.00 32.70 916 VAL A CA 1
ATOM 5308 C C . VAL A 1 407 ? -41.500 13.788 -9.586 1.00 33.47 916 VAL A C 1
ATOM 5309 O O . VAL A 1 407 ? -41.078 13.744 -10.748 1.00 31.73 916 VAL A O 1
ATOM 5322 N N . LEU A 1 408 ? -42.162 12.786 -9.021 1.00 33.59 917 LEU A N 1
ATOM 5323 C CA . LEU A 1 408 ? -42.515 11.586 -9.760 1.00 32.70 917 LEU A CA 1
ATOM 5324 C C . LEU A 1 408 ? -43.733 11.867 -10.628 1.00 33.46 917 LEU A C 1
ATOM 5325 O O . LEU A 1 408 ? -44.656 12.575 -10.216 1.00 34.45 917 LEU A O 1
ATOM 5341 N N . ALA A 1 409 ? -43.730 11.319 -11.841 1.00 34.81 918 ALA A N 1
ATOM 5342 C CA . ALA A 1 409 ? -44.781 11.623 -12.801 1.00 35.92 918 ALA A CA 1
ATOM 5343 C C . ALA A 1 409 ? -44.861 10.506 -13.828 1.00 35.10 918 ALA A C 1
ATOM 5344 O O . ALA A 1 409 ? -43.923 9.722 -14.000 1.00 33.92 918 ALA A O 1
ATOM 5351 N N . GLN A 1 410 ? -46.003 10.444 -14.500 1.00 35.48 919 GLN A N 1
ATOM 5352 C CA . GLN A 1 410 ? -46.172 9.530 -15.619 1.00 37.05 919 GLN A CA 1
ATOM 5353 C C . GLN A 1 410 ? -45.482 10.110 -16.846 1.00 35.66 919 GLN A C 1
ATOM 5354 O O . GLN A 1 410 ? -45.887 11.176 -17.323 1.00 37.10 919 GLN A O 1
ATOM 5368 N N . PRO A 1 411 ? -44.457 9.462 -17.384 1.00 36.70 920 PRO A N 1
ATOM 5369 C CA . PRO A 1 411 ? -43.790 10.000 -18.562 1.00 37.55 920 PRO A CA 1
ATOM 5370 C C . PRO A 1 411 ? -44.638 9.783 -19.800 1.00 39.08 920 PRO A C 1
ATOM 5371 O O . PRO A 1 411 ? -45.610 9.013 -19.768 1.00 41.02 920 PRO A O 1
ATOM 5382 N N . PRO A 1 412 ? -44.304 10.441 -20.918 1.00 40.17 921 PRO A N 1
ATOM 5383 C CA . PRO A 1 412 ? -45.065 10.216 -22.153 1.00 41.00 921 PRO A CA 1
ATOM 5384 C C . PRO A 1 412 ? -45.045 8.758 -22.599 1.00 40.31 921 PRO A C 1
ATOM 5385 O O . PRO A 1 412 ? -45.796 8.417 -23.512 1.00 43.99 921 PRO A O 1
#

Foldseek 3Di:
DWEDWDQDPNDIFHIGRAFDKTKDADDPQWGFIKIKHFHADPVGDTYIDDIFCLGTAGPLLVVLVVQLVVLVVCNLCSLLVSLVSLLVVLVVVPGALNNLLSVLVSLLSSLVVCVVVVPQDDPVSVLSSVQSVCSSLPCVCLVSLVRNVVVPPSVLSNVVSVVSNLCSNLVPDDAQDKDWHEYPFKIKIKGKHFLVCRDFWDKDDDLVDPVHDPVPVPDDWMKTGGPQFSHDCARMKIKMKMWGRRNQSNFQFDDPQKGQFWIKMAIDIPPDTDWDPDQAMKTKIFGNDPDWADKAKWFAASPDPCSRNVPTHRVQWDWDDDDDRMTMIRGTDGGMITIITRHD